Protein 3TQD (pdb70)

Structure (mmCIF, N/CA/C/O backbone):
data_3TQD
#
_entry.id   3TQD
#
_cell.length_a   67.752
_cell.length_b   51.616
_cell.length_c   78.874
_cell.angle_alpha   90.00
_cell.angle_beta   111.92
_cell.angle_gamma   90.00
#
_symmetry.space_group_name_H-M   'C 1 2 1'
#
loop_
_entity.id
_entity.type
_entity.pdbx_description
1 polymer '3-deoxy-manno-octulosonate cytidylyltransferase'
2 non-polymer 'NICKEL (II) ION'
3 non-polymer 'ACETATE ION'
4 water water
#
loop_
_atom_site.group_PDB
_atom_site.id
_atom_site.type_symbol
_atom_site.label_atom_id
_atom_site.label_alt_id
_atom_site.label_comp_id
_atom_site.label_asym_id
_atom_site.label_entity_id
_atom_site.label_seq_id
_atom_site.pdbx_PDB_ins_code
_atom_site.Cartn_x
_atom_site.Cartn_y
_atom_site.Cartn_z
_atom_site.occupancy
_atom_site.B_iso_or_equiv
_atom_site.auth_seq_id
_atom_site.auth_comp_id
_atom_site.auth_asym_id
_atom_site.auth_atom_id
_atom_site.pdbx_PDB_model_num
ATOM 1 N N . GLU A 1 9 ? -13.084 25.668 26.247 1.00 54.49 2 GLU A N 1
ATOM 2 C CA . GLU A 1 9 ? -13.064 25.417 24.782 1.00 53.69 2 GLU A CA 1
ATOM 3 C C . GLU A 1 9 ? -12.222 26.408 24.027 1.00 48.87 2 GLU A C 1
ATOM 4 O O . GLU A 1 9 ? -11.642 26.039 23.007 1.00 48.88 2 GLU A O 1
ATOM 10 N N . PHE A 1 10 ? -12.193 27.666 24.494 1.00 44.76 3 PHE A N 1
ATOM 11 C CA . PHE A 1 10 ? -11.081 28.540 24.195 1.00 40.46 3 PHE A CA 1
ATOM 12 C C . PHE A 1 10 ? -10.727 29.428 25.395 1.00 38.71 3 PHE A C 1
ATOM 13 O O . PHE A 1 10 ? -11.535 29.643 26.292 1.00 38.12 3 PHE A O 1
ATOM 21 N N . ARG A 1 11 ? -9.486 29.894 25.406 1.00 37.00 4 ARG A N 1
ATOM 22 C CA . ARG A 1 11 ? -8.968 30.725 26.466 1.00 36.05 4 ARG A CA 1
ATOM 23 C C . ARG A 1 11 ? -8.445 32.011 25.861 1.00 34.51 4 ARG A C 1
ATOM 24 O O . ARG A 1 11 ? -7.983 32.017 24.751 1.00 34.86 4 ARG A O 1
ATOM 32 N N . VAL A 1 12 ? -8.600 33.113 26.584 1.00 33.23 5 VAL A N 1
ATOM 33 C CA . VAL A 1 12 ? -8.088 34.376 26.137 1.00 30.86 5 VAL A CA 1
ATOM 34 C C . VAL A 1 12 ? -6.863 34.737 26.950 1.00 31.44 5 VAL A C 1
ATOM 35 O O . VAL A 1 12 ? -6.902 34.667 28.165 1.00 33.34 5 VAL A O 1
ATOM 39 N N . ILE A 1 13 ? -5.790 35.146 26.281 1.00 30.11 6 ILE A N 1
ATOM 40 C CA . ILE A 1 13 ? -4.655 35.784 26.916 1.00 30.36 6 ILE A CA 1
ATOM 41 C C . ILE A 1 13 ? -4.521 37.211 26.423 1.00 28.59 6 ILE A C 1
ATOM 42 O O . ILE A 1 13 ? -4.562 37.476 25.217 1.00 27.97 6 ILE A O 1
ATOM 47 N N . ILE A 1 14 ? -4.423 38.162 27.366 1.00 29.44 7 ILE A N 1
ATOM 48 C CA . ILE A 1 14 ? -4.308 39.556 27.026 1.00 29.05 7 ILE A CA 1
ATOM 49 C C . ILE A 1 14 ? -2.916 40.091 27.384 1.00 30.98 7 ILE A C 1
ATOM 50 O O . ILE A 1 14 ? -2.609 40.281 28.573 1.00 32.16 7 ILE A O 1
ATOM 55 N N . PRO A 1 15 ? -2.068 40.354 26.361 1.00 31.89 8 PRO A N 1
ATOM 56 C CA . PRO A 1 15 ? -0.756 40.875 26.666 1.00 34.06 8 PRO A CA 1
ATOM 57 C C . PRO A 1 15 ? -0.960 42.340 26.930 1.00 34.24 8 PRO A C 1
ATOM 58 O O . PRO A 1 15 ? -1.697 43.025 26.188 1.00 33.49 8 PRO A O 1
ATOM 62 N N . ALA A 1 16 ? -0.422 42.816 28.031 1.00 35.64 9 ALA A N 1
ATOM 63 C CA . ALA A 1 16 ? -0.703 44.182 28.402 1.00 37.20 9 ALA A CA 1
ATOM 64 C C . ALA A 1 16 ? 0.622 44.833 28.677 1.00 40.95 9 ALA A C 1
ATOM 65 O O . ALA A 1 16 ? 1.464 44.270 29.365 1.00 41.76 9 ALA A O 1
ATOM 67 N N . ARG A 1 17 ? 0.772 46.035 28.153 1.00 44.30 10 ARG A N 1
ATOM 68 C CA . ARG A 1 17 ? 2.009 46.777 28.254 1.00 48.66 10 ARG A CA 1
ATOM 69 C C . ARG A 1 17 ? 1.819 48.045 29.070 1.00 49.74 10 ARG A C 1
ATOM 70 O O . ARG A 1 17 ? 0.751 48.687 29.003 1.00 48.08 10 ARG A O 1
ATOM 78 N N . PHE A 1 18 ? 2.869 48.429 29.786 1.00 52.06 11 PHE A N 1
ATOM 79 C CA . PHE A 1 18 ? 2.883 49.718 30.467 1.00 55.95 11 PHE A CA 1
ATOM 80 C C . PHE A 1 18 ? 3.580 50.833 29.648 1.00 57.84 11 PHE A C 1
ATOM 81 O O . PHE A 1 18 ? 2.961 51.847 29.352 1.00 57.89 11 PHE A O 1
ATOM 89 N N . ASP A 1 19 ? 4.848 50.673 29.286 1.00 61.33 12 ASP A N 1
ATOM 90 C CA . ASP A 1 19 ? 5.515 51.745 28.488 1.00 63.90 12 ASP A CA 1
ATOM 91 C C . ASP A 1 19 ? 5.112 51.600 27.027 1.00 62.44 12 ASP A C 1
ATOM 92 O O . ASP A 1 19 ? 4.670 52.561 26.384 1.00 64.33 12 ASP A O 1
ATOM 97 N N . LEU A 1 23 ? 1.599 56.378 24.339 1.00 52.43 16 LEU A N 1
ATOM 98 C CA . LEU A 1 23 ? 0.828 56.497 25.572 1.00 54.01 16 LEU A CA 1
ATOM 99 C C . LEU A 1 23 ? 1.528 55.813 26.742 1.00 54.86 16 LEU A C 1
ATOM 100 O O . LEU A 1 23 ? 1.358 54.595 26.977 1.00 53.58 16 LEU A O 1
ATOM 105 N N . PRO A 1 24 ? 2.315 56.580 27.492 1.00 57.72 17 PRO A N 1
ATOM 106 C CA . PRO A 1 24 ? 2.838 56.025 28.723 1.00 58.25 17 PRO A CA 1
ATOM 107 C C . PRO A 1 24 ? 1.727 55.515 29.669 1.00 57.00 17 PRO A C 1
ATOM 108 O O . PRO A 1 24 ? 0.732 56.215 29.919 1.00 57.12 17 PRO A O 1
ATOM 112 N N . GLY A 1 25 ? 1.944 54.322 30.218 1.00 54.97 18 GLY A N 1
ATOM 113 C CA . GLY A 1 25 ? 1.094 53.796 31.269 1.00 53.76 18 GLY A CA 1
ATOM 114 C C . GLY A 1 25 ? -0.159 53.275 30.596 1.00 49.52 18 GLY A C 1
ATOM 115 O O . GLY A 1 25 ? -1.260 53.324 31.157 1.00 47.80 18 GLY A O 1
ATOM 116 N N . LYS A 1 26 ? 0.059 52.762 29.393 1.00 47.97 19 LYS A N 1
ATOM 117 C CA . LYS A 1 26 ? -0.996 52.456 28.409 1.00 45.03 19 LYS A CA 1
ATOM 118 C C . LYS A 1 26 ? -2.199 51.624 28.882 1.00 42.14 19 LYS A C 1
ATOM 119 O O . LYS A 1 26 ? -3.346 52.023 28.729 1.00 39.03 19 LYS A O 1
ATOM 125 N N . ALA A 1 27 ? -1.909 50.465 29.462 1.00 41.90 20 ALA A N 1
ATOM 126 C CA . ALA A 1 27 ? -2.937 49.542 29.905 1.00 40.40 20 ALA A CA 1
ATOM 127 C C . ALA A 1 27 ? -3.842 50.127 30.979 1.00 40.97 20 ALA A C 1
ATOM 128 O O . ALA A 1 27 ? -4.972 49.649 31.176 1.00 39.72 20 ALA A O 1
ATOM 130 N N . LEU A 1 28 ? -3.353 51.157 31.679 1.00 40.90 21 LEU A N 1
ATOM 131 C CA . LEU A 1 28 ? -4.027 51.720 32.848 1.00 41.55 21 LEU A CA 1
ATOM 132 C C . LEU A 1 28 ? -4.639 53.104 32.597 1.00 42.44 21 LEU A C 1
ATOM 133 O O . LEU A 1 28 ? -5.110 53.731 33.531 1.00 44.38 21 LEU A O 1
ATOM 138 N N . VAL A 1 29 ? -4.603 53.585 31.348 1.00 42.26 22 VAL A N 1
ATOM 139 C CA . VAL A 1 29 ? -5.230 54.865 31.018 1.00 43.50 22 VAL A CA 1
ATOM 140 C C . VAL A 1 29 ? -6.718 54.777 31.345 1.00 43.28 22 VAL A C 1
ATOM 141 O O . VAL A 1 29 ? -7.373 53.771 31.010 1.00 42.07 22 VAL A O 1
ATOM 145 N N . ASP A 1 30 ? -7.256 55.830 31.931 1.00 44.48 23 ASP A N 1
ATOM 146 C CA . ASP A 1 30 ? -8.656 55.829 32.299 1.00 44.87 23 ASP A CA 1
ATOM 147 C C . ASP A 1 30 ? -9.548 55.924 31.079 1.00 43.34 23 ASP A C 1
ATOM 148 O O . ASP A 1 30 ? -9.334 56.788 30.221 1.00 43.82 23 ASP A O 1
ATOM 153 N N . ILE A 1 31 ? -10.543 55.040 31.006 1.00 40.75 24 ILE A N 1
ATOM 154 C CA . ILE A 1 31 ? -11.592 55.128 30.003 1.00 39.78 24 ILE A CA 1
ATOM 155 C C . ILE A 1 31 ? -12.952 55.005 30.698 1.00 40.36 24 ILE A C 1
ATOM 156 O O . ILE A 1 31 ? -13.335 53.921 31.130 1.00 38.10 24 ILE A O 1
ATOM 161 N N . ALA A 1 32 ? -13.639 56.139 30.818 1.00 42.65 25 ALA A N 1
ATOM 162 C CA . ALA A 1 32 ? -14.967 56.233 31.413 1.00 43.60 25 ALA A CA 1
ATOM 163 C C . ALA A 1 32 ? -15.030 55.579 32.819 1.00 43.68 25 ALA A C 1
ATOM 164 O O . ALA A 1 32 ? -16.058 55.019 33.197 1.00 44.49 25 ALA A O 1
ATOM 166 N N . GLY A 1 33 ? -13.945 55.669 33.583 1.00 43.78 26 GLY A N 1
ATOM 167 C CA . GLY A 1 33 ? -13.926 55.220 34.976 1.00 44.11 26 GLY A CA 1
ATOM 168 C C . GLY A 1 33 ? -13.106 53.989 3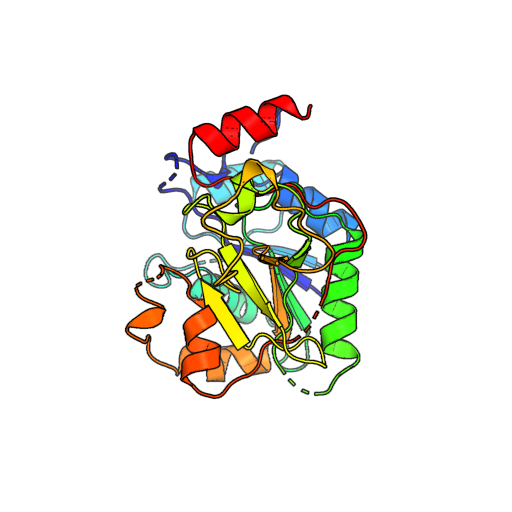5.294 1.00 42.19 26 GLY A C 1
ATOM 169 O O . GLY A 1 33 ? -12.756 53.752 36.460 1.00 42.36 26 GLY A O 1
ATOM 170 N N . LYS A 1 34 ? -12.815 53.204 34.268 1.00 38.85 27 LYS A N 1
ATOM 171 C CA . LYS A 1 34 ? -12.088 51.954 34.399 1.00 36.83 27 LYS A CA 1
ATOM 172 C C . LYS A 1 34 ? -10.847 51.987 33.533 1.00 35.48 27 LYS A C 1
ATOM 173 O O . LYS A 1 34 ? -10.898 52.501 32.402 1.00 33.99 27 LYS A O 1
ATOM 179 N N . PRO A 1 35 ? -9.733 51.401 34.023 1.00 35.49 28 PRO A N 1
ATOM 180 C CA . PRO A 1 35 ? -8.540 51.392 33.146 1.00 34.32 28 PRO A CA 1
ATOM 181 C C . PRO A 1 35 ? -8.810 50.595 31.877 1.00 32.47 28 PRO A C 1
ATOM 182 O O . PRO A 1 35 ? -9.632 49.661 31.864 1.00 32.15 28 PRO A O 1
ATOM 194 N N . ILE A 1 37 ? -7.288 48.282 30.352 1.00 30.42 30 ILE A N 1
ATOM 195 C CA . ILE A 1 37 ? -7.137 46.837 30.474 1.00 29.16 30 ILE A CA 1
ATOM 196 C C . ILE A 1 37 ? -8.379 46.154 31.067 1.00 28.06 30 ILE A C 1
ATOM 197 O O . ILE A 1 37 ? -8.674 45.004 30.717 1.00 26.73 30 ILE A O 1
ATOM 202 N N . GLN A 1 38 ? -9.092 46.870 31.921 1.00 27.17 31 GLN A N 1
ATOM 203 C CA . GLN A 1 38 ? -10.333 46.324 32.496 1.00 28.32 31 GLN A CA 1
ATOM 204 C C . GLN A 1 38 ? -11.421 46.163 31.445 1.00 27.18 31 GLN A C 1
ATOM 205 O O . GLN A 1 38 ? -12.173 45.154 31.442 1.00 26.72 31 GLN A O 1
ATOM 211 N N . HIS A 1 39 ? -11.533 47.160 30.573 1.00 27.02 32 HIS A N 1
ATOM 212 C CA . HIS A 1 39 ? -12.488 47.075 29.437 1.00 27.80 32 HIS A CA 1
ATOM 213 C C . HIS A 1 39 ? -12.202 45.872 28.538 1.00 26.24 32 HIS A C 1
ATOM 214 O O . HIS A 1 39 ? -13.111 45.046 28.170 1.00 26.82 32 HIS A O 1
ATOM 221 N N . VAL A 1 40 ? -10.930 45.721 28.204 1.00 26.69 33 VAL A N 1
ATOM 222 C CA . VAL A 1 40 ? -10.469 44.583 27.445 1.00 26.78 33 VAL A CA 1
ATOM 223 C C . VAL A 1 40 ? -10.809 43.266 28.143 1.00 26.87 33 VAL A C 1
ATOM 224 O O . VAL A 1 40 ? -11.290 42.338 27.530 1.00 24.79 33 VAL A O 1
ATOM 228 N N . TYR A 1 41 ? -10.475 43.179 29.415 1.00 26.55 34 TYR A N 1
ATOM 229 C CA . TYR A 1 41 ? -10.755 41.995 30.206 1.00 25.86 34 TYR A CA 1
ATOM 230 C C . TYR A 1 41 ? -12.241 41.634 30.228 1.00 25.14 34 TYR A C 1
ATOM 231 O O . TYR A 1 41 ? -12.607 40.474 30.024 1.00 24.91 34 TYR A O 1
ATOM 240 N N . GLU A 1 42 ? -13.092 42.649 30.404 1.00 25.67 35 GLU A N 1
ATOM 241 C CA . GLU A 1 42 ? -14.530 42.442 30.410 1.00 26.61 35 GLU A CA 1
ATOM 242 C C . GLU A 1 42 ? -15.025 41.887 29.076 1.00 26.53 35 GLU A C 1
ATOM 243 O O . GLU A 1 42 ? -15.776 40.949 29.076 1.00 27.98 35 GLU A O 1
ATOM 249 N N . SER A 1 43 ? -14.579 42.461 27.954 1.00 27.05 36 SER A N 1
ATOM 250 C CA . SER A 1 43 ? -14.894 41.839 26.621 1.00 26.62 36 SER A CA 1
ATOM 251 C C . SER A 1 43 ? -14.525 40.343 26.491 1.00 26.93 36 SER A C 1
ATOM 252 O O . SER A 1 43 ? -15.313 39.528 25.891 1.00 26.41 36 SER A O 1
ATOM 255 N N . ALA A 1 44 ? -13.372 39.945 27.048 1.00 26.97 37 ALA A N 1
ATOM 256 C CA . ALA A 1 44 ? -12.939 38.567 27.053 1.00 27.40 37 ALA A CA 1
ATOM 257 C C . ALA A 1 44 ? -13.841 37.704 27.910 1.00 28.93 37 ALA A C 1
ATOM 258 O O . ALA A 1 44 ? -14.246 36.652 27.492 1.00 28.73 37 ALA A O 1
ATOM 260 N N . ILE A 1 45 ? -14.179 38.138 29.116 1.00 29.00 38 ILE A N 1
ATOM 261 C CA . ILE A 1 45 ? -15.129 37.360 29.926 1.00 30.26 38 ILE A CA 1
ATOM 262 C C . ILE A 1 45 ? -16.437 37.123 29.191 1.00 31.32 38 ILE A C 1
ATOM 263 O O . ILE A 1 45 ? -16.906 36.020 29.175 1.00 32.53 38 ILE A O 1
ATOM 268 N N . LYS A 1 46 ? -16.996 38.179 28.598 1.00 31.87 39 LYS A N 1
ATOM 269 C CA . LYS A 1 46 ? -18.309 38.137 27.960 1.00 33.24 39 LYS A CA 1
ATOM 270 C C . LYS A 1 46 ? -18.321 37.264 26.731 1.00 33.76 39 LYS A C 1
ATOM 271 O O . LYS A 1 46 ? -19.405 36.865 26.261 1.00 36.40 39 LYS A O 1
ATOM 277 N N . SER A 1 47 ? -17.140 37.006 26.183 1.00 32.23 40 SER A N 1
ATOM 278 C CA . SER A 1 47 ? -16.995 36.147 24.990 1.00 32.74 40 SER A CA 1
ATOM 279 C C . SER A 1 47 ? -17.335 34.689 25.228 1.00 35.19 40 SER A C 1
ATOM 280 O O . SER A 1 47 ? -17.542 33.924 24.259 1.00 35.72 40 SER A O 1
ATOM 283 N N . GLY A 1 48 ? -17.367 34.310 26.505 1.00 36.82 41 GLY A N 1
ATOM 284 C CA . GLY A 1 48 ? -17.553 32.919 26.930 1.00 38.16 41 GLY A CA 1
ATOM 285 C C . GLY A 1 48 ? -16.290 32.075 27.043 1.00 37.89 41 GLY A C 1
ATOM 286 O O . GLY A 1 48 ? -16.364 30.835 27.167 1.00 39.52 41 GLY A O 1
ATOM 287 N N . ALA A 1 49 ? -15.141 32.739 27.036 1.00 34.49 42 ALA A N 1
ATOM 288 C CA . ALA A 1 49 ? -13.838 32.111 27.203 1.00 34.67 42 ALA A CA 1
ATOM 289 C C . ALA A 1 49 ? -13.862 31.262 28.470 1.00 36.69 42 ALA A C 1
ATOM 290 O O . AL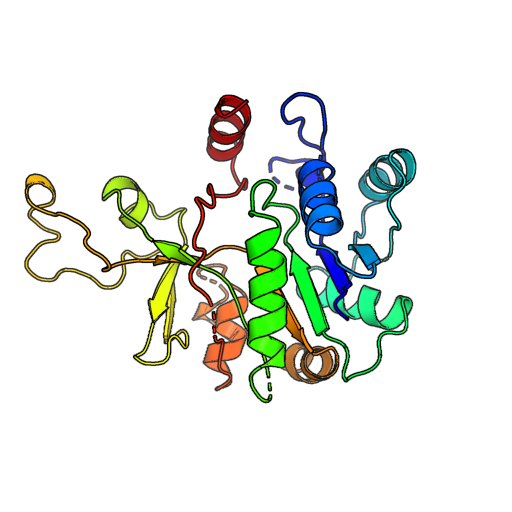A A 1 49 ? -14.434 31.697 29.470 1.00 37.72 42 ALA A O 1
ATOM 292 N N . GLU A 1 50 ? -13.266 30.073 28.433 1.00 39.30 43 GLU A N 1
ATOM 293 C CA . GLU A 1 50 ? -13.167 29.240 29.634 1.00 42.20 43 GLU A CA 1
ATOM 294 C C . GLU A 1 50 ? -12.372 29.946 30.760 1.00 41.07 43 GLU A C 1
ATOM 295 O O . GLU A 1 50 ? -12.701 29.793 31.954 1.00 41.27 43 GLU A O 1
ATOM 301 N N . GLU A 1 51 ? -11.328 30.681 30.355 1.00 39.47 44 GLU A N 1
ATOM 302 C CA . GLU A 1 51 ? -10.391 31.373 31.235 1.00 39.99 44 GLU A CA 1
ATOM 303 C C . GLU A 1 51 ? -9.889 32.605 30.512 1.00 37.12 44 GLU A C 1
ATOM 304 O O . GLU A 1 5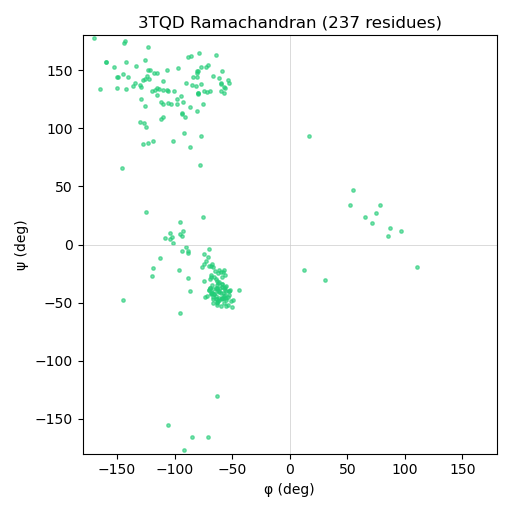1 ? -9.751 32.565 29.291 1.00 34.13 44 GLU A O 1
ATOM 310 N N . VAL A 1 52 ? -9.667 33.704 31.247 1.00 36.03 45 VAL A N 1
ATOM 311 C CA . VAL A 1 52 ? -9.131 34.934 30.677 1.00 33.06 45 VAL A CA 1
ATOM 312 C C . VAL A 1 52 ? -7.981 35.271 31.580 1.00 33.78 45 VAL A C 1
ATOM 313 O O . VAL A 1 52 ? -8.136 35.309 32.810 1.00 32.04 45 VAL A O 1
ATOM 317 N N . VAL A 1 53 ? -6.810 35.432 30.975 1.00 31.11 46 VAL A N 1
ATOM 318 C CA . VAL A 1 53 ? -5.630 35.752 31.752 1.00 31.89 46 VAL A CA 1
ATOM 319 C C . VAL A 1 53 ? -4.907 36.925 31.183 1.00 30.75 46 VAL A C 1
ATOM 320 O O . VAL A 1 53 ? -4.798 37.058 29.948 1.00 30.74 46 VAL A O 1
ATOM 324 N N . ILE A 1 54 ? -4.470 37.825 32.064 1.00 31.27 47 ILE A N 1
ATOM 325 C CA . ILE A 1 54 ? -3.659 38.960 31.657 1.00 31.24 47 ILE A CA 1
ATOM 326 C C . ILE A 1 54 ? -2.180 38.593 31.838 1.00 32.64 47 ILE A C 1
ATOM 327 O O . ILE A 1 54 ? -1.770 38.180 32.915 1.00 35.13 47 ILE A O 1
ATOM 332 N N . ALA A 1 55 ? -1.410 38.785 30.775 1.00 34.15 48 ALA A N 1
ATOM 333 C CA . ALA A 1 55 ? 0.035 38.513 30.764 1.00 36.08 48 ALA A CA 1
ATOM 334 C C . ALA A 1 55 ? 0.759 39.852 30.685 1.00 36.71 48 ALA A C 1
ATOM 335 O O . ALA A 1 55 ? 0.517 40.648 29.736 1.00 36.45 48 ALA A O 1
ATOM 337 N N . THR A 1 56 ? 1.593 40.113 31.677 1.00 39.91 49 THR A N 1
ATOM 338 C CA . THR A 1 56 ? 2.349 41.371 31.773 1.00 40.94 49 THR A CA 1
ATOM 339 C C . THR A 1 56 ? 3.634 41.174 32.540 1.00 44.62 49 THR A C 1
ATOM 340 O O . THR A 1 56 ? 3.755 40.321 33.437 1.00 44.47 49 THR A O 1
ATOM 344 N N . ASP A 1 57 ? 4.592 42.020 32.202 1.00 46.85 50 ASP A N 1
ATOM 345 C CA . ASP A 1 57 ? 5.864 42.022 32.860 1.00 50.07 50 ASP A CA 1
ATOM 346 C C . ASP A 1 57 ? 5.912 43.185 33.844 1.00 51.10 50 ASP A C 1
ATOM 347 O O . ASP A 1 57 ? 6.937 43.408 34.468 1.00 53.07 50 ASP A O 1
ATOM 352 N N . ASP A 1 58 ? 4.775 43.878 34.024 1.00 48.64 51 ASP A N 1
ATOM 353 C CA . ASP A 1 58 ? 4.705 45.048 34.908 1.00 48.50 51 ASP A CA 1
ATOM 354 C C . ASP A 1 58 ? 3.856 44.849 36.163 1.00 49.13 51 ASP A C 1
ATOM 355 O O . ASP A 1 58 ? 2.638 44.592 36.121 1.00 46.41 51 ASP A O 1
ATOM 360 N N . LYS A 1 59 ? 4.517 45.065 37.282 1.00 50.89 52 LYS A N 1
ATOM 361 C CA . LYS A 1 59 ? 3.912 44.855 38.592 1.00 51.94 52 LYS A CA 1
ATOM 362 C C . LYS A 1 59 ? 2.732 45.797 38.869 1.00 49.63 52 LYS A C 1
ATOM 363 O O . LYS A 1 59 ? 1.827 45.428 39.604 1.00 50.36 52 LYS A O 1
ATOM 369 N N . ARG A 1 60 ? 2.728 47.001 38.298 1.00 48.65 53 ARG A N 1
ATOM 370 C CA . ARG A 1 60 ? 1.609 47.929 38.498 1.00 47.17 53 ARG A CA 1
ATOM 371 C C . ARG A 1 60 ? 0.349 47.419 37.794 1.00 44.20 53 ARG A C 1
ATOM 372 O O . ARG A 1 60 ? -0.753 47.575 38.287 1.00 43.90 53 ARG A O 1
ATOM 380 N N . ILE A 1 61 ? 0.557 46.828 36.633 1.00 42.76 54 ILE A N 1
ATOM 381 C CA . ILE A 1 61 ? -0.508 46.235 35.832 1.00 39.97 54 ILE A CA 1
ATOM 382 C C . ILE A 1 61 ? -1.022 45.019 36.578 1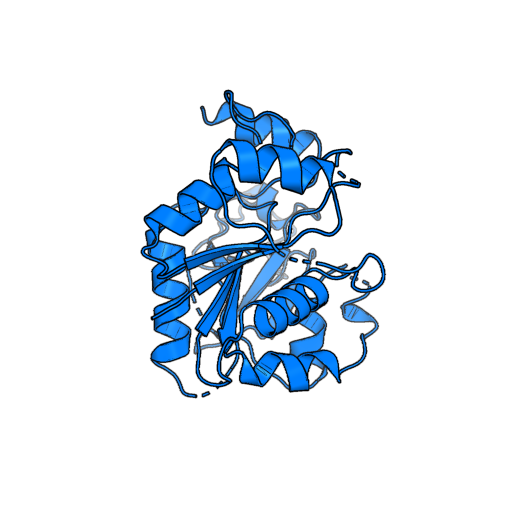.00 40.01 54 ILE A C 1
ATOM 383 O O . ILE A 1 61 ? -2.224 44.847 36.668 1.00 37.09 54 ILE A O 1
ATOM 388 N N . ARG A 1 62 ? -0.124 44.210 37.153 1.00 41.65 55 ARG A N 1
ATOM 389 C CA . ARG A 1 62 ? -0.539 43.084 37.982 1.00 41.29 55 ARG A CA 1
ATOM 390 C C . ARG A 1 62 ? -1.400 43.584 39.108 1.00 43.16 55 ARG A C 1
ATOM 391 O O . ARG A 1 62 ? -2.431 43.001 39.420 1.00 43.03 55 ARG A O 1
ATOM 399 N N . GLN A 1 63 ? -0.978 44.656 39.766 1.00 44.99 56 GLN A N 1
ATOM 400 C CA . GLN A 1 63 ? -1.704 45.076 40.933 1.00 46.35 56 GLN A CA 1
ATOM 401 C C . GLN A 1 63 ? -3.119 45.464 40.583 1.00 43.20 56 GLN A C 1
ATOM 402 O O . GLN A 1 63 ? -4.044 45.060 41.266 1.00 41.43 56 GLN A O 1
ATOM 408 N N . VAL A 1 64 ? -3.259 46.282 39.550 1.00 41.66 57 VAL A N 1
ATOM 409 C CA . VAL A 1 64 ? -4.558 46.793 39.171 1.00 39.65 57 VAL A CA 1
ATOM 410 C C . VAL A 1 64 ? -5.469 45.691 38.691 1.00 37.53 57 VAL A C 1
ATOM 411 O O . VAL A 1 64 ? -6.639 45.685 39.042 1.00 37.12 57 VAL A O 1
ATOM 415 N N . ALA A 1 65 ? -4.946 44.778 37.884 1.00 35.26 58 ALA A N 1
ATOM 416 C CA . ALA A 1 65 ? -5.753 43.656 37.378 1.00 34.21 58 ALA A CA 1
ATOM 417 C C . ALA A 1 65 ? -6.163 42.688 38.499 1.00 34.62 58 ALA A C 1
ATOM 418 O O . ALA A 1 65 ? -7.325 42.283 38.562 1.00 35.31 58 ALA A O 1
ATOM 420 N N . GLU A 1 66 ? -5.232 42.305 39.397 1.00 36.16 59 GLU A N 1
ATOM 421 C CA . GLU A 1 66 ? -5.603 41.468 40.544 1.00 36.33 59 GLU A CA 1
ATOM 422 C C . GLU A 1 66 ? -6.622 42.153 41.443 1.00 36.63 59 GLU A C 1
ATOM 423 O O . GLU A 1 66 ? -7.480 41.511 41.975 1.00 37.59 59 GLU A O 1
ATOM 429 N N . ASP A 1 67 ? -6.578 43.465 41.540 1.00 36.54 60 ASP A N 1
ATOM 430 C CA . ASP A 1 67 ? -7.497 44.169 42.401 1.00 37.89 60 ASP A CA 1
ATOM 431 C C . ASP A 1 67 ? -8.926 44.240 41.821 1.00 35.99 60 ASP A C 1
ATOM 432 O O . ASP A 1 67 ? -9.868 44.496 42.563 1.00 37.26 60 ASP A O 1
ATOM 437 N N . PHE A 1 68 ? -9.090 43.987 40.533 1.00 34.21 61 PHE A N 1
ATOM 438 C CA . PHE A 1 68 ? -10.464 43.810 39.969 1.00 33.33 61 PHE A CA 1
ATOM 439 C C . PHE A 1 68 ? -10.713 42.344 39.726 1.00 33.60 61 PHE A C 1
ATOM 440 O O . PHE A 1 68 ? -11.681 41.963 39.114 1.00 33.59 61 PHE A O 1
ATOM 448 N N . GLY A 1 69 ? -9.813 41.492 40.226 1.00 35.34 62 GLY A N 1
ATOM 449 C CA . GLY A 1 69 ? -10.119 40.086 40.295 1.00 35.91 62 GLY A CA 1
ATOM 450 C C . GLY A 1 69 ? -9.608 39.227 39.166 1.00 35.45 62 GLY A C 1
ATOM 451 O O . GLY A 1 69 ? -9.944 38.032 39.121 1.00 36.15 62 GLY A O 1
ATOM 452 N N . ALA A 1 70 ? -8.730 39.785 38.332 1.00 35.57 63 ALA A N 1
ATOM 453 C CA . ALA A 1 70 ? -8.220 39.078 37.149 1.00 35.13 63 ALA A CA 1
ATOM 454 C C . ALA A 1 70 ? -7.108 38.133 37.580 1.00 37.32 63 ALA A C 1
ATOM 455 O O . ALA A 1 70 ? -6.416 38.400 38.571 1.00 38.36 63 ALA A O 1
ATOM 457 N N . VAL A 1 71 ? -6.993 37.000 36.889 1.00 37.57 64 VAL A N 1
ATOM 458 C CA . VAL A 1 71 ? -5.822 36.150 36.999 1.00 39.02 64 VAL A CA 1
ATOM 459 C C . VAL A 1 71 ? -4.748 36.787 36.130 1.00 37.67 64 VAL A C 1
ATOM 460 O O . VAL A 1 71 ? -5.007 37.152 34.960 1.00 35.76 64 VAL A O 1
ATOM 464 N N . VAL A 1 72 ? -3.572 36.959 36.728 1.00 39.29 65 VAL A N 1
ATOM 465 C CA . VAL A 1 72 ? -2.426 37.556 36.069 1.00 39.34 65 VAL A CA 1
ATOM 466 C C . VAL A 1 72 ? -1.264 36.591 36.027 1.00 41.30 65 VAL A C 1
ATOM 467 O O . VAL A 1 72 ? -0.905 35.987 37.047 1.00 45.05 65 VAL A O 1
ATOM 471 N N . CYS A 1 73 ? -0.661 36.457 34.860 1.00 42.75 66 CYS A N 1
ATOM 472 C CA . CYS A 1 73 ? 0.599 35.717 34.719 1.00 46.52 66 CYS A CA 1
ATOM 473 C C . CYS A 1 73 ? 1.735 36.740 34.526 1.00 47.66 66 CYS A C 1
ATOM 474 O O . CYS A 1 73 ? 1.733 37.498 33.563 1.00 45.26 66 CYS A O 1
ATOM 485 N N . THR A 1 75 ? 5.106 37.795 33.333 1.00 56.42 68 THR A N 1
ATOM 486 C CA . THR A 1 75 ? 6.017 37.316 32.293 1.00 58.16 68 THR A CA 1
ATOM 487 C C . THR A 1 75 ? 7.383 37.993 32.417 1.00 60.91 68 THR A C 1
ATOM 488 O O . THR A 1 75 ? 7.600 38.829 33.316 1.00 62.15 68 THR A O 1
ATOM 492 N N . SER A 1 76 ? 8.323 37.604 31.559 1.00 62.86 69 SER A N 1
ATOM 493 C CA . SER A 1 76 ? 9.710 38.046 31.717 1.00 66.67 69 SER A CA 1
ATOM 494 C C . SER A 1 76 ? 9.948 39.351 30.968 1.00 66.10 69 SER A C 1
ATOM 495 O O . SER A 1 76 ? 9.515 39.509 29.830 1.00 62.39 69 SER A O 1
ATOM 498 N N . SER A 1 77 ? 10.699 40.252 31.600 1.00 69.48 70 SER A N 1
ATOM 499 C CA . SER A 1 77 ? 11.145 41.474 30.934 1.00 70.54 70 SER A CA 1
ATOM 500 C C . SER A 1 77 ? 11.930 41.183 29.634 1.00 71.12 70 SER A C 1
ATOM 501 O O . SER A 1 77 ? 11.930 42.009 28.726 1.00 70.13 70 SER A O 1
ATOM 504 N N . ASP A 1 78 ? 12.568 40.012 29.545 1.00 73.29 71 ASP A N 1
ATOM 505 C CA . ASP A 1 78 ? 13.206 39.546 28.289 1.00 73.90 71 ASP A CA 1
ATOM 506 C C . ASP A 1 78 ? 12.219 39.318 27.120 1.00 70.83 71 ASP A C 1
ATOM 507 O O . ASP A 1 78 ? 12.539 39.610 25.969 1.00 70.17 71 ASP A O 1
ATOM 512 N N . HIS A 1 79 ? 11.033 38.796 27.441 1.00 68.70 72 HIS A N 1
ATOM 513 C CA . HIS A 1 79 ? 10.020 38.423 26.454 1.00 66.05 72 HIS A CA 1
ATOM 514 C C . HIS A 1 79 ? 9.142 39.631 26.100 1.00 64.19 72 HIS A C 1
ATOM 515 O O . HIS A 1 79 ? 8.035 39.788 26.638 1.00 62.28 72 HIS A O 1
ATOM 522 N N . GLN A 1 80 ? 9.627 40.455 25.169 1.00 64.23 73 GLN A N 1
ATOM 523 C CA . GLN A 1 80 ? 9.066 41.796 24.942 1.00 63.51 73 GLN A CA 1
ATOM 524 C C . GLN A 1 80 ? 7.908 41.886 23.952 1.00 60.55 73 GLN A C 1
ATOM 525 O O . GLN A 1 80 ? 7.056 42.766 24.084 1.00 60.02 73 GLN A O 1
ATOM 531 N N . SER A 1 81 ? 7.846 40.999 22.966 1.00 59.62 74 SER A N 1
ATOM 532 C CA . SER A 1 81 ? 6.730 41.025 22.042 1.00 56.86 74 SER A CA 1
ATOM 533 C C . SER A 1 81 ? 5.504 40.399 22.715 1.00 55.74 74 SER A C 1
ATOM 534 O O . SER A 1 81 ? 5.638 39.552 23.624 1.00 57.27 74 SER A O 1
ATOM 537 N N . GLY A 1 82 ? 4.331 40.829 22.266 1.00 53.19 75 GLY A N 1
ATOM 538 C CA . GLY A 1 82 ? 3.034 40.326 22.754 1.00 51.34 75 GLY A CA 1
ATOM 539 C C . GLY A 1 82 ? 2.976 38.808 22.679 1.00 50.86 75 GLY A C 1
ATOM 540 O O . GLY A 1 82 ? 2.475 38.138 23.610 1.00 50.27 75 GLY A O 1
ATOM 541 N N . THR A 1 83 ? 3.516 38.258 21.597 1.00 48.82 76 THR A N 1
ATOM 542 C CA . THR A 1 83 ? 3.465 36.802 21.395 1.00 48.74 76 THR A CA 1
ATOM 543 C C . THR A 1 83 ? 4.434 36.006 22.281 1.00 49.55 76 THR A C 1
ATOM 544 O O . THR A 1 83 ? 4.184 34.850 22.618 1.00 50.32 76 THR A O 1
ATOM 548 N N . GLU A 1 84 ? 5.569 36.602 22.597 1.00 49.98 77 GLU A N 1
ATOM 549 C CA . GLU A 1 84 ? 6.460 36.014 23.576 1.00 51.51 77 GLU A CA 1
ATOM 550 C C . GLU A 1 84 ? 5.777 35.905 24.944 1.00 51.15 77 GLU A C 1
ATOM 551 O O . GLU A 1 84 ? 5.954 34.900 25.671 1.00 50.96 77 GLU A O 1
ATOM 557 N N . ARG A 1 85 ? 5.015 36.950 25.280 1.00 50.07 78 ARG A N 1
ATOM 558 C CA . ARG A 1 85 ? 4.259 37.033 26.549 1.00 50.82 78 ARG A CA 1
ATOM 559 C C . ARG A 1 85 ? 3.214 35.954 26.619 1.00 49.37 78 ARG A C 1
ATOM 560 O O . ARG A 1 85 ? 3.080 35.237 27.623 1.00 50.54 78 ARG A O 1
ATOM 568 N N . ILE A 1 86 ? 2.450 35.886 25.540 1.00 46.21 79 ILE A N 1
ATOM 569 C CA . ILE A 1 86 ? 1.410 34.869 25.375 1.00 45.59 79 ILE A CA 1
ATOM 570 C C . ILE A 1 86 ? 1.966 33.461 25.537 1.00 45.67 79 ILE A C 1
ATOM 571 O O . ILE A 1 86 ? 1.356 32.605 26.174 1.00 46.01 79 ILE A O 1
ATOM 576 N N . ALA A 1 87 ? 3.098 33.228 24.893 1.00 45.69 80 ALA A N 1
ATOM 577 C CA . ALA A 1 87 ? 3.767 31.933 24.934 1.00 46.95 80 ALA A CA 1
ATOM 578 C C . ALA A 1 87 ? 4.222 31.572 26.360 1.00 48.58 80 ALA A C 1
ATOM 579 O O . ALA A 1 87 ? 4.028 30.435 26.817 1.00 50.30 80 ALA A O 1
ATOM 581 N N . GLU A 1 88 ? 4.848 32.527 27.045 1.00 47.99 81 GLU A N 1
ATOM 582 C CA . GLU A 1 88 ? 5.345 32.288 28.398 1.00 50.08 81 GLU A CA 1
ATOM 583 C C . GLU A 1 88 ? 4.144 32.010 29.272 1.00 48.66 81 GLU A C 1
ATOM 584 O O . GLU A 1 88 ? 4.136 31.073 30.046 1.00 49.84 81 GLU A O 1
ATOM 590 N N . ALA A 1 89 ? 3.089 32.811 29.102 1.00 45.58 82 ALA A N 1
ATOM 591 C CA . ALA A 1 89 ? 1.882 32.628 29.914 1.00 45.06 82 ALA A CA 1
ATOM 592 C C . ALA A 1 89 ? 1.217 31.282 29.640 1.00 45.49 82 ALA A C 1
ATOM 593 O O . ALA A 1 89 ? 0.735 30.625 30.580 1.00 46.55 82 ALA A O 1
ATOM 595 N N . ALA A 1 90 ? 1.239 30.875 28.367 1.00 44.74 83 ALA A N 1
ATOM 596 C CA . ALA A 1 90 ? 0.572 29.642 27.910 1.00 45.89 83 ALA A CA 1
ATOM 597 C C . ALA A 1 90 ? 1.313 28.438 28.484 1.00 48.88 83 ALA A C 1
ATOM 598 O O . ALA A 1 90 ? 0.719 27.421 28.875 1.00 50.17 83 ALA A O 1
ATOM 600 N N . VAL A 1 91 ? 2.623 28.562 28.539 1.00 51.10 84 VAL A N 1
ATOM 601 C CA . VAL A 1 91 ? 3.422 27.535 29.221 1.00 54.41 84 VAL A CA 1
ATOM 602 C C . VAL A 1 91 ? 3.145 27.515 30.740 1.00 55.80 84 VAL A C 1
ATOM 603 O O . VAL A 1 91 ? 2.870 26.455 31.318 1.00 58.52 84 VAL A O 1
ATOM 607 N N . ALA A 1 92 ? 3.215 28.686 31.380 1.00 54.76 85 ALA A N 1
ATOM 608 C CA . ALA A 1 92 ? 2.996 28.832 32.846 1.00 55.91 85 ALA A CA 1
ATOM 609 C C . ALA A 1 92 ? 1.625 28.362 33.329 1.00 55.55 85 ALA A C 1
ATOM 610 O O . ALA A 1 92 ? 1.472 27.978 34.499 1.00 57.40 85 ALA A O 1
ATOM 612 N N . LEU A 1 93 ? 0.628 28.428 32.443 1.00 52.86 86 LEU A N 1
ATOM 613 C CA . LEU A 1 93 ? -0.742 28.051 32.741 1.00 52.37 86 LEU A CA 1
ATOM 614 C C . LEU A 1 93 ? -1.027 26.582 32.359 1.00 54.56 86 LEU A C 1
ATOM 615 O O . LEU A 1 93 ? -2.112 26.064 32.637 1.00 55.12 86 LEU A O 1
ATOM 620 N N . GLY A 1 94 ? -0.055 25.919 31.731 1.00 56.16 87 GLY A N 1
ATOM 621 C CA . GLY A 1 94 ? -0.197 24.532 31.301 1.00 59.18 87 GLY A CA 1
ATOM 622 C C . GLY A 1 94 ? -1.055 24.199 30.085 1.00 58.29 87 GLY A C 1
ATOM 623 O O . GLY A 1 94 ? -1.588 23.094 29.992 1.00 60.42 87 GLY A O 1
ATOM 624 N N . PHE A 1 95 ? -1.210 25.115 29.139 1.00 56.25 88 PHE A N 1
ATOM 625 C CA . PHE A 1 95 ? -2.069 24.816 27.993 1.00 55.89 88 PHE A CA 1
ATOM 626 C C . PHE A 1 95 ? -1.468 23.739 27.058 1.00 58.84 88 PHE A C 1
ATOM 627 O O . PHE A 1 95 ? -0.268 23.768 26.707 1.00 59.93 88 PHE A O 1
ATOM 635 N N . GLU A 1 96 ? -2.321 22.762 26.716 1.00 60.21 89 GLU A N 1
ATOM 636 C CA . GLU A 1 96 ? -1.983 21.636 25.838 1.00 62.15 89 GLU A CA 1
ATOM 637 C C . GLU A 1 96 ? -1.872 22.132 24.401 1.00 60.48 89 GLU A C 1
ATOM 638 O O . GLU A 1 96 ? -2.529 23.099 24.059 1.00 57.05 89 GLU A O 1
ATOM 644 N N . ASP A 1 97 ? -1.069 21.477 23.560 1.00 62.15 90 ASP A N 1
ATOM 645 C CA . ASP A 1 97 ? -0.873 21.925 22.162 1.00 61.68 90 ASP A CA 1
ATOM 646 C C . ASP A 1 97 ? -2.158 22.034 21.330 1.00 60.22 90 ASP A C 1
ATOM 647 O O . ASP A 1 97 ? -2.155 22.744 20.331 1.00 58.77 90 ASP A O 1
ATOM 652 N N . ASP A 1 98 ? -3.235 21.333 21.710 1.00 61.78 91 ASP A N 1
ATOM 653 C CA . ASP A 1 98 ? -4.459 21.361 20.888 1.00 61.39 91 ASP A CA 1
ATOM 654 C C . ASP A 1 98 ? -5.411 22.484 21.298 1.00 57.19 91 ASP A C 1
ATOM 655 O O . ASP A 1 98 ? -6.439 22.704 20.660 1.00 57.31 91 ASP A O 1
ATOM 660 N N . GLU A 1 99 ? -5.047 23.236 22.331 1.00 54.30 92 GLU A N 1
ATOM 661 C CA . GLU A 1 99 ? -5.967 24.196 22.914 1.00 51.74 92 GLU A CA 1
ATOM 662 C C . GLU A 1 99 ? -5.886 25.469 22.110 1.00 47.74 92 GLU A C 1
ATOM 663 O O . GLU A 1 99 ? -4.813 25.817 21.608 1.00 46.29 92 GLU A O 1
ATOM 669 N N . ILE A 1 100 ? -7.042 26.116 21.963 1.00 45.12 93 ILE A N 1
ATOM 670 C CA . ILE A 1 100 ? -7.178 27.335 21.191 1.00 42.17 93 ILE A CA 1
ATOM 671 C C . ILE A 1 100 ? -7.006 28.499 22.140 1.00 39.66 93 ILE A C 1
ATOM 672 O O . ILE A 1 100 ? -7.700 28.583 23.170 1.00 39.66 93 ILE A O 1
ATOM 677 N N . ILE A 1 101 ? -6.041 29.341 21.815 1.00 36.44 94 ILE A N 1
ATOM 678 C CA . ILE A 1 101 ? -5.785 30.590 22.516 1.00 34.97 94 ILE A CA 1
ATOM 679 C C . ILE A 1 101 ? -6.239 31.761 21.653 1.00 32.96 94 ILE A C 1
ATOM 680 O O . ILE A 1 101 ? -5.960 31.833 20.467 1.00 32.74 94 ILE A O 1
ATOM 685 N N . VAL A 1 102 ? -6.961 32.673 22.255 1.00 31.20 95 VAL A N 1
ATOM 686 C CA . VAL A 1 102 ? -7.241 33.921 21.603 1.00 29.95 95 VAL A CA 1
ATOM 687 C C . VAL A 1 102 ? -6.314 34.933 22.236 1.00 29.89 95 VAL A C 1
ATOM 688 O O . VAL A 1 102 ? -6.390 35.173 23.427 1.00 31.79 95 VAL A O 1
ATOM 692 N N . CYS A 1 103 ? -5.476 35.561 21.419 1.00 29.74 96 CYS A N 1
ATOM 693 C CA . CYS A 1 103 ? -4.644 36.687 21.852 1.00 29.62 96 CYS A CA 1
ATOM 694 C C . CYS A 1 103 ? -5.407 37.946 21.597 1.00 29.17 96 CYS A C 1
ATOM 695 O O . CYS A 1 103 ? -5.620 38.291 20.420 1.00 25.99 96 CYS A O 1
ATOM 698 N N . LEU A 1 104 ? -5.861 38.613 22.666 1.00 28.83 97 LEU A N 1
ATOM 699 C CA . LEU A 1 104 ? -6.596 39.856 22.571 1.00 28.21 97 LEU A CA 1
ATOM 700 C C . LEU A 1 104 ? -5.715 40.976 23.084 1.00 28.73 97 LEU A C 1
ATOM 701 O O . LEU A 1 104 ? -5.398 41.016 24.274 1.00 28.74 97 LEU A O 1
ATOM 706 N N . GLN A 1 105 ? -5.247 41.846 22.183 1.00 28.11 98 GLN A N 1
ATOM 707 C CA . GLN A 1 105 ? -4.306 42.903 22.570 1.00 28.45 98 GLN A CA 1
ATOM 708 C C . GLN A 1 105 ? -4.907 43.843 23.596 1.00 28.20 98 GLN A C 1
ATOM 709 O O . GLN A 1 105 ? -6.097 44.202 23.508 1.00 26.26 98 GLN A O 1
ATOM 715 N N . GLY A 1 106 ? -4.082 44.303 24.541 1.00 29.26 99 GLY A N 1
ATOM 716 C CA . GLY A 1 106 ? -4.583 45.180 25.573 1.00 30.96 99 GLY A CA 1
ATOM 717 C C . GLY A 1 106 ? -4.954 46.557 25.062 1.00 31.03 99 GLY A C 1
ATOM 718 O O . GLY A 1 106 ? -5.447 47.385 25.824 1.00 33.00 99 GLY A O 1
ATOM 719 N N . ASP A 1 107 ? -4.698 46.810 23.778 1.00 29.92 100 ASP A N 1
ATOM 720 C CA . ASP A 1 107 ? -5.124 48.053 23.157 1.00 30.76 100 ASP A CA 1
ATOM 721 C C . ASP A 1 107 ? -6.434 47.979 22.424 1.00 28.60 100 ASP A C 1
ATOM 722 O O . ASP A 1 107 ? -6.819 48.927 21.697 1.00 28.66 100 ASP A O 1
ATOM 727 N N . GLU A 1 108 ? -7.154 46.871 22.566 1.00 28.59 101 GLU A N 1
ATOM 728 C CA . GLU A 1 108 ? -8.436 46.765 21.884 1.00 27.07 101 GLU A CA 1
ATOM 729 C C . GLU A 1 108 ? -9.576 46.587 22.930 1.00 28.14 101 GLU A C 1
ATOM 730 O O . GLU A 1 108 ? -9.912 45.479 23.259 1.00 28.39 101 GLU A O 1
ATOM 736 N N . PRO A 1 109 ? -10.151 47.672 23.421 1.00 29.59 102 PRO A N 1
ATOM 737 C CA . PRO A 1 109 ? -11.196 47.601 24.475 1.00 30.33 102 PRO A CA 1
ATOM 738 C C . PRO A 1 109 ? -12.621 47.463 23.978 1.00 31.94 102 PRO A C 1
ATOM 739 O O . PRO A 1 109 ? -13.528 47.333 24.804 1.00 34.00 102 PRO A O 1
ATOM 743 N N . LEU A 1 110 ? -12.858 47.562 22.659 1.00 31.14 103 LEU A N 1
ATOM 744 C CA . LEU A 1 110 ? -14.197 47.592 22.133 1.00 31.13 103 LEU A CA 1
ATOM 745 C C . LEU A 1 110 ? -14.501 46.529 21.086 1.00 30.51 103 LEU A C 1
ATOM 746 O O . LEU A 1 110 ? -15.373 46.740 20.227 1.00 30.70 103 LEU A O 1
ATOM 751 N N . ILE A 1 111 ? -13.817 45.384 21.154 1.00 30.16 104 ILE A N 1
ATOM 752 C CA . ILE A 1 111 ? -14.159 44.291 20.263 1.00 29.30 104 ILE A CA 1
ATOM 753 C C . ILE A 1 111 ? -15.477 43.661 20.782 1.00 29.39 104 ILE A C 1
ATOM 754 O O . ILE A 1 111 ? -15.606 43.356 21.993 1.00 28.95 104 ILE A O 1
ATOM 759 N N . PRO A 1 112 ? -16.451 43.442 19.890 1.00 30.97 105 PRO A N 1
ATOM 760 C CA . PRO A 1 112 ? -17.679 42.751 20.294 1.00 30.97 105 PRO A CA 1
ATOM 761 C C . PRO A 1 112 ? -17.340 41.360 20.809 1.00 31.74 105 PRO A C 1
ATOM 762 O O . PRO A 1 112 ? -16.564 40.644 20.180 1.00 29.94 105 PRO A O 1
ATOM 766 N N . PRO A 1 113 ? -17.895 40.987 21.963 1.00 32.15 106 PRO A N 1
ATOM 767 C CA . PRO A 1 113 ? -17.602 39.647 22.517 1.00 32.51 106 PRO A CA 1
ATOM 768 C C . PRO A 1 113 ? -17.997 38.495 21.570 1.00 31.88 106 PRO A C 1
ATOM 769 O O . PRO A 1 113 ? -17.302 37.496 21.484 1.00 32.52 106 PRO A O 1
ATOM 773 N N . ASP A 1 114 ? -19.068 38.665 20.821 1.00 33.86 107 ASP A N 1
ATOM 774 C CA . ASP A 1 114 ? -19.473 37.640 19.846 1.00 35.94 107 ASP A CA 1
ATOM 775 C C . ASP A 1 114 ? -18.400 37.423 18.757 1.00 34.11 107 ASP A C 1
ATOM 776 O O . ASP A 1 114 ? -18.259 36.355 18.225 1.00 32.67 107 ASP A O 1
ATOM 781 N N . ALA A 1 115 ? -17.682 38.475 18.397 1.00 32.50 108 ALA A N 1
ATOM 782 C CA . ALA A 1 115 ? -16.610 38.404 17.390 1.00 31.52 108 ALA A CA 1
ATOM 783 C C . ALA A 1 115 ? -15.414 37.634 17.912 1.00 31.50 108 ALA A C 1
ATOM 784 O O . ALA A 1 115 ? -14.793 36.885 17.173 1.00 31.28 108 ALA A O 1
ATOM 786 N N . ILE A 1 116 ? -15.081 37.832 19.195 1.00 30.01 109 ILE A N 1
ATOM 787 C CA . ILE A 1 116 ? -14.049 37.045 19.856 1.00 30.42 109 ILE A CA 1
ATOM 788 C C . ILE A 1 116 ? -14.346 35.574 19.755 1.00 31.37 109 ILE A C 1
ATOM 789 O O . ILE A 1 116 ? -13.523 34.755 19.273 1.00 32.24 109 ILE A O 1
ATOM 794 N N . ARG A 1 117 ? -15.548 35.210 20.165 1.00 32.71 110 ARG A N 1
ATOM 795 C CA . ARG A 1 117 ? -15.986 33.838 20.015 1.00 34.21 110 ARG A CA 1
ATOM 796 C C . ARG A 1 117 ? -15.988 33.335 18.564 1.00 33.97 110 ARG A C 1
ATOM 797 O O . ARG A 1 117 ? -15.563 32.227 18.271 1.00 36.31 110 ARG A O 1
ATOM 805 N N . LYS A 1 118 ? -16.511 34.133 17.654 1.00 34.39 111 LYS A N 1
ATOM 806 C CA . LYS A 1 118 ? -16.531 33.743 16.241 1.00 35.30 111 LYS A CA 1
ATOM 807 C C . LYS A 1 118 ? -15.116 33.443 15.728 1.00 31.79 111 LYS A C 1
ATOM 808 O O . LYS A 1 118 ? -14.940 32.532 14.902 1.00 32.83 111 LYS A O 1
ATOM 814 N N . LEU A 1 119 ? -14.125 34.217 16.184 1.00 31.04 112 LEU A N 1
ATOM 815 C CA . LEU A 1 119 ? -12.735 34.021 15.776 1.00 29.29 112 LEU A CA 1
ATOM 816 C C . LEU A 1 119 ? -12.250 32.671 16.227 1.00 31.30 112 LEU A C 1
ATOM 817 O O . LEU A 1 119 ? -11.722 31.883 15.436 1.00 32.96 112 LEU A O 1
ATOM 822 N N . ALA A 1 120 ? -12.463 32.351 17.506 1.00 32.33 113 ALA A N 1
ATOM 823 C CA . ALA A 1 120 ? -12.193 30.974 17.981 1.00 33.52 113 ALA A CA 1
ATOM 824 C C . ALA A 1 120 ? -12.859 29.862 17.177 1.00 36.94 113 ALA A C 1
ATOM 825 O O . ALA A 1 120 ? -12.254 28.809 16.904 1.00 37.85 113 ALA A O 1
ATOM 827 N N . GLU A 1 121 ? -14.122 30.071 16.839 1.00 37.96 114 GLU A N 1
ATOM 828 C CA . GLU A 1 121 ? -14.878 29.056 16.060 1.00 40.34 114 GLU A CA 1
ATOM 829 C C . GLU A 1 121 ? -14.226 28.877 14.687 1.00 39.94 114 GLU A C 1
ATOM 830 O O . GLU A 1 121 ? -14.046 27.751 14.213 1.00 40.05 114 GLU A O 1
ATOM 836 N N . ASP A 1 122 ? -13.798 29.990 14.091 1.00 37.70 115 ASP A N 1
ATOM 837 C CA . ASP A 1 122 ? -13.217 29.919 12.741 1.00 38.08 115 ASP A CA 1
ATOM 838 C C . ASP A 1 122 ? -12.003 29.005 12.699 1.00 39.84 115 ASP A C 1
ATOM 839 O O . ASP A 1 122 ? -11.911 28.100 11.849 1.00 40.51 115 ASP A O 1
ATOM 844 N N . LEU A 1 123 ? -11.139 29.184 13.675 1.00 40.85 116 LEU A N 1
ATOM 845 C CA . LEU A 1 123 ? -9.920 28.434 13.769 1.00 44.20 116 LEU A CA 1
ATOM 846 C C . LEU A 1 123 ? -10.220 26.974 14.050 1.00 47.27 116 LEU A C 1
ATOM 847 O O . LEU A 1 123 ? -9.597 26.088 13.465 1.00 49.50 116 LEU A O 1
ATOM 852 N N . ASP A 1 124 ? -11.221 26.721 14.886 1.00 50.59 117 ASP A N 1
ATOM 853 C CA . ASP A 1 124 ? -11.631 25.340 15.223 1.00 54.37 117 ASP A CA 1
ATOM 854 C C . ASP A 1 124 ? -12.308 24.617 14.051 1.00 58.43 117 ASP A C 1
ATOM 855 O O . ASP A 1 124 ? -12.113 23.419 13.870 1.00 60.16 117 ASP A O 1
ATOM 860 N N . GLU A 1 125 ? -13.128 25.345 13.296 1.00 60.42 118 GLU A N 1
ATOM 861 C CA . GLU A 1 125 ? -13.804 24.811 12.103 1.00 65.16 118 GLU A CA 1
ATOM 862 C C . GLU A 1 125 ? -12.808 24.235 11.083 1.00 67.27 118 GLU A C 1
ATOM 863 O O . GLU A 1 125 ? -13.090 23.194 10.481 1.00 70.21 118 GLU A O 1
ATOM 869 N N . HIS A 1 126 ? -11.646 24.881 10.955 1.00 67.26 119 HIS A N 1
ATOM 870 C CA . HIS A 1 126 ? -10.615 24.586 9.944 1.00 69.12 119 HIS A CA 1
ATOM 871 C C . HIS A 1 126 ? -9.287 24.084 10.518 1.00 69.70 119 HIS A C 1
ATOM 872 O O . HIS A 1 126 ? -8.729 24.675 11.450 1.00 68.71 119 HIS A O 1
ATOM 879 N N . ASP A 1 127 ? -8.752 23.029 9.902 1.00 72.05 120 ASP A N 1
ATOM 880 C CA . ASP A 1 127 ? -7.500 22.418 10.327 1.00 73.04 120 ASP A CA 1
ATOM 881 C C . ASP A 1 127 ? -6.358 22.871 9.417 1.00 71.28 120 ASP A C 1
ATOM 882 O O . ASP A 1 127 ? -5.188 22.710 9.763 1.00 71.40 120 ASP A O 1
ATOM 887 N N . LYS A 1 130 ? -4.243 27.151 11.175 1.00 43.57 123 LYS A N 1
ATOM 888 C CA . LYS A 1 130 ? -3.219 27.503 12.158 1.00 41.92 123 LYS A CA 1
ATOM 889 C C . LYS A 1 130 ? -3.456 28.811 12.950 1.00 38.69 123 LYS A C 1
ATOM 890 O O . LYS A 1 130 ? -3.257 28.866 14.160 1.00 38.17 123 LYS A O 1
ATOM 892 N N . VAL A 1 131 ? -3.788 29.885 12.233 1.00 34.60 124 VAL A N 1
ATOM 893 C CA . VAL A 1 131 ? -3.973 31.224 12.794 1.00 31.89 124 VAL A CA 1
ATOM 894 C C . VAL A 1 131 ? -5.139 31.886 12.080 1.00 28.80 124 VAL A C 1
ATOM 895 O O . VAL A 1 131 ? -5.265 31.776 10.865 1.00 28.56 124 VAL A O 1
ATOM 899 N N . ALA A 1 132 ? -6.036 32.500 12.855 1.00 26.55 125 ALA A N 1
ATOM 900 C CA . ALA A 1 132 ? -7.140 33.301 12.372 1.00 25.03 125 ALA A CA 1
ATOM 901 C C . ALA A 1 132 ? -7.017 34.707 12.961 1.00 24.68 125 ALA A C 1
ATOM 902 O O . ALA A 1 132 ? -6.497 34.913 14.097 1.00 24.59 125 ALA A O 1
ATOM 904 N N . SER A 1 133 ? -7.491 35.694 12.230 1.00 23.63 126 SER A N 1
ATOM 905 C CA . SER A 1 133 ? -7.597 37.011 12.797 1.00 22.74 126 SER A CA 1
ATOM 906 C C . SER A 1 133 ? -8.844 37.701 12.287 1.00 22.17 126 SER A C 1
ATOM 907 O O . SER A 1 133 ? -9.597 37.108 11.543 1.00 23.53 126 SER A O 1
ATOM 910 N N . LEU A 1 134 ? -9.110 38.892 12.808 1.00 23.84 127 LEU A N 1
ATOM 911 C CA . LEU A 1 134 ? -10.366 39.568 12.601 1.00 24.03 127 LEU A CA 1
ATOM 912 C C . LEU A 1 134 ? -10.110 40.902 11.848 1.00 22.88 127 LEU A C 1
ATOM 913 O O . LEU A 1 134 ? -9.045 41.569 12.056 1.00 22.14 127 LEU A O 1
ATOM 918 N N . CYS A 1 135 ? -11.099 41.279 11.028 1.00 23.73 128 CYS A N 1
ATOM 919 C CA . CYS A 1 135 ? -11.091 42.584 10.377 1.00 22.91 128 CYS A CA 1
ATOM 920 C C . CYS A 1 135 ? -12.495 43.119 10.283 1.00 23.50 128 CYS A C 1
ATOM 921 O O . CYS A 1 135 ? -13.472 42.421 10.597 1.00 25.76 128 CYS A O 1
ATOM 924 N N . THR A 1 136 ? -12.606 44.360 9.837 1.00 21.62 129 THR A N 1
ATOM 925 C CA . THR A 1 136 ? -13.868 45.052 9.798 1.00 23.80 129 THR A CA 1
ATOM 926 C C . THR A 1 136 ? -13.834 45.933 8.546 1.00 24.22 129 THR A C 1
ATOM 927 O O . THR A 1 136 ? -12.749 46.407 8.191 1.00 23.89 129 THR A O 1
ATOM 931 N N . PRO A 1 137 ? -14.981 46.152 7.887 1.00 27.77 130 PRO A N 1
ATOM 932 C CA . PRO A 1 137 ? -15.061 47.015 6.684 1.00 27.93 130 PRO A CA 1
ATOM 933 C C . PRO A 1 137 ? -14.630 48.448 6.925 1.00 29.17 130 PRO A C 1
ATOM 934 O O . PRO A 1 137 ? -14.883 48.995 7.991 1.00 28.72 130 PRO A O 1
ATOM 938 N N . ILE A 1 138 ? -13.895 49.009 5.963 1.00 26.97 131 ILE A N 1
ATOM 939 C CA . ILE A 1 138 ? -13.631 50.440 5.950 1.00 27.07 131 ILE A CA 1
ATOM 940 C C . ILE A 1 138 ? -14.639 51.069 4.997 1.00 29.48 131 ILE A C 1
ATOM 941 O O . ILE A 1 138 ? -14.685 50.748 3.853 1.00 30.62 131 ILE A O 1
ATOM 946 N N . THR A 1 139 ? -15.414 51.972 5.522 1.00 34.14 132 THR A N 1
ATOM 947 C CA . THR A 1 139 ? -16.395 52.693 4.736 1.00 36.40 132 THR A CA 1
ATOM 948 C C . THR A 1 139 ? -16.087 54.179 4.587 1.00 38.63 132 THR A C 1
ATOM 949 O O . THR A 1 139 ? -16.785 54.851 3.839 1.00 40.32 132 THR A O 1
ATOM 953 N N . GLU A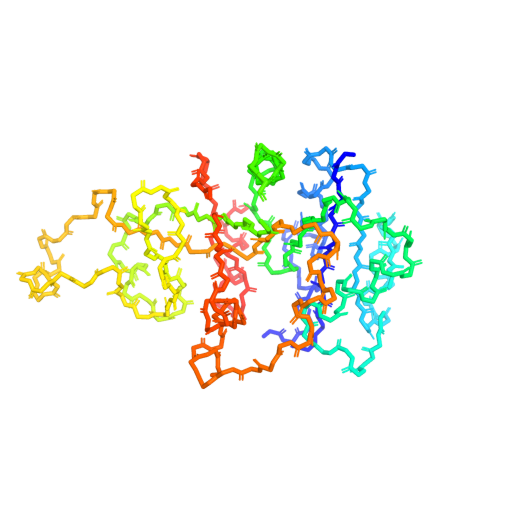 1 140 ? -15.128 54.686 5.358 1.00 36.97 133 GLU A N 1
ATOM 954 C CA . GLU A 1 140 ? -14.740 56.095 5.313 1.00 39.97 133 GLU A CA 1
ATOM 955 C C . GLU A 1 140 ? -13.392 56.270 4.600 1.00 39.60 133 GLU A C 1
ATOM 956 O O . GLU A 1 140 ? -12.348 55.780 5.020 1.00 37.20 133 GLU A O 1
ATOM 962 N N . VAL A 1 141 ? -13.422 57.061 3.543 1.00 41.33 134 VAL A N 1
ATOM 963 C CA . VAL A 1 141 ? -12.190 57.361 2.828 1.00 40.22 134 VAL A CA 1
ATOM 964 C C . VAL A 1 141 ? -11.094 57.862 3.783 1.00 39.81 134 VAL A C 1
ATOM 965 O O . VAL A 1 141 ? -9.974 57.452 3.652 1.00 37.40 134 VAL A O 1
ATOM 969 N N . ASP A 1 142 ? -11.436 58.685 4.778 1.00 41.56 135 ASP A N 1
ATOM 970 C CA . ASP A 1 142 ? -10.397 59.259 5.670 1.00 42.45 135 ASP A CA 1
ATOM 971 C C . ASP A 1 142 ? -9.672 58.155 6.455 1.00 38.82 135 ASP A C 1
ATOM 972 O O . ASP A 1 142 ? -8.456 58.218 6.735 1.00 38.05 135 ASP A O 1
ATOM 977 N N . GLU A 1 143 ? -10.403 57.117 6.814 1.00 36.34 136 GLU A N 1
ATOM 978 C CA . GLU A 1 143 ? -9.809 56.022 7.568 1.00 33.56 136 GLU A CA 1
ATOM 979 C C . GLU A 1 143 ? -8.867 55.195 6.688 1.00 31.52 136 GLU A C 1
ATOM 980 O O . GLU A 1 143 ? -7.831 54.731 7.148 1.00 31.93 136 GLU A O 1
ATOM 986 N N . LEU A 1 144 ? -9.300 54.879 5.467 1.00 31.16 137 LEU A N 1
ATOM 987 C CA . LEU A 1 144 ? -8.465 54.211 4.496 1.00 27.23 137 LEU A CA 1
ATOM 988 C C . LEU A 1 144 ? -7.103 54.862 4.339 1.00 28.48 137 LEU A C 1
ATOM 989 O O . LEU A 1 144 ? -6.046 54.197 4.353 1.00 27.27 137 LEU A O 1
ATOM 994 N N . PHE A 1 145 ? -7.128 56.154 4.193 1.00 30.73 138 PHE A N 1
ATOM 995 C CA . PHE A 1 145 ? -5.956 56.910 3.817 1.00 32.69 138 PHE A CA 1
ATOM 996 C C . PHE A 1 145 ? -5.192 57.302 5.046 1.00 34.03 138 PHE A C 1
ATOM 997 O O . PHE A 1 145 ? -4.157 57.918 4.906 1.00 35.30 138 PHE A O 1
ATOM 1005 N N . ASN A 1 146 ? -5.716 57.036 6.245 1.00 35.65 139 ASN A N 1
ATOM 1006 C CA . ASN A 1 146 ? -4.980 57.354 7.467 1.00 37.20 139 ASN A CA 1
ATOM 1007 C C . ASN A 1 146 ? -3.858 56.341 7.678 1.00 35.71 139 ASN A C 1
ATOM 1008 O O . ASN A 1 146 ? -4.154 55.155 7.733 1.00 33.34 139 ASN A O 1
ATOM 1013 N N . PRO A 1 147 ? -2.572 56.789 7.737 1.00 36.64 140 PRO A N 1
ATOM 1014 C CA . PRO A 1 147 ? -1.433 55.847 7.920 1.00 35.51 140 PRO A CA 1
ATOM 1015 C C . PRO A 1 147 ? -1.437 55.113 9.273 1.00 34.12 140 PRO A C 1
ATOM 1016 O O . PRO A 1 147 ? -0.949 53.997 9.396 1.00 32.67 140 PRO A O 1
ATOM 1020 N N . HIS A 1 148 ? -2.099 55.678 10.272 1.00 33.33 141 HIS A N 1
ATOM 1021 C CA . HIS A 1 148 ? -2.276 54.991 11.526 1.00 34.21 141 HIS A CA 1
ATOM 1022 C C . HIS A 1 148 ? -3.088 53.689 11.468 1.00 32.19 141 HIS A C 1
ATOM 1023 O O . HIS A 1 148 ? -2.807 52.781 12.223 1.00 33.00 141 HIS A O 1
ATOM 1030 N N . SER A 1 149 ? -4.054 53.573 10.560 1.00 32.18 142 SER A N 1
ATOM 1031 C CA . SER A 1 149 ? -4.892 52.364 10.448 1.00 29.13 142 SER A CA 1
ATOM 1032 C C . SER A 1 149 ? -4.206 51.235 9.672 1.00 28.08 142 SER A C 1
ATOM 1033 O O . SER A 1 149 ? -3.393 51.522 8.806 1.00 27.85 142 SER A O 1
ATOM 1036 N N . THR A 1 150 ? -4.433 49.983 10.068 1.00 27.03 143 THR A N 1
ATOM 1037 C CA . THR A 1 150 ? -3.906 48.859 9.321 1.00 25.29 143 THR A CA 1
ATOM 1038 C C . THR A 1 150 ? -4.948 48.287 8.412 1.00 23.92 143 THR A C 1
ATOM 1039 O O . THR A 1 150 ? -6.029 47.870 8.854 1.00 23.13 143 THR A O 1
ATOM 1043 N N . LYS A 1 151 ? -4.578 48.209 7.134 1.00 21.99 144 LYS A N 1
ATOM 1044 C CA . LYS A 1 151 ? -5.441 47.619 6.116 1.00 22.11 144 LYS A CA 1
ATOM 1045 C C . LYS A 1 151 ? -5.028 46.189 5.901 1.00 21.25 144 LYS A C 1
ATOM 1046 O O . LYS A 1 151 ? -3.863 45.832 6.104 1.00 21.76 144 LYS A O 1
ATOM 1052 N N . VAL A 1 152 ? -5.968 45.340 5.486 1.00 21.13 145 VAL A N 1
ATOM 1053 C CA . VAL A 1 152 ? -5.667 43.984 5.139 1.00 19.97 145 VAL A CA 1
ATOM 1054 C C . VAL A 1 152 ? -6.388 43.687 3.824 1.00 20.87 145 VAL A C 1
ATOM 1055 O O . VAL A 1 152 ? -7.526 44.211 3.562 1.00 19.63 145 VAL A O 1
ATOM 1059 N N . VAL A 1 153 ? -5.686 42.971 2.960 1.00 19.12 146 VAL A N 1
ATOM 1060 C CA . VAL A 1 153 ? -6.216 42.541 1.651 1.00 20.55 146 VAL A CA 1
ATOM 1061 C C . VAL A 1 153 ? -6.418 41.063 1.708 1.00 22.22 146 VAL A C 1
ATOM 1062 O O . VAL A 1 153 ? -5.556 40.290 2.199 1.00 21.53 146 VAL A O 1
ATOM 1066 N N . LEU A 1 154 ? -7.605 40.662 1.237 1.00 22.59 147 LEU A N 1
ATOM 1067 C CA . LEU A 1 154 ? -8.054 39.284 1.320 1.00 23.71 147 LEU A CA 1
ATOM 1068 C C . LEU A 1 154 ? -8.024 38.540 -0.010 1.00 24.55 147 LEU A C 1
ATOM 1069 O O . LEU A 1 154 ? -8.189 39.105 -1.081 1.00 24.52 147 LEU A O 1
ATOM 1074 N N . ASN A 1 155 ? -7.812 37.240 0.054 1.00 25.15 148 ASN A N 1
ATOM 1075 C CA . ASN A 1 155 ? -8.066 36.427 -1.118 1.00 24.80 148 ASN A CA 1
ATOM 1076 C C . ASN A 1 155 ? -9.493 35.894 -1.098 1.00 26.90 148 ASN A C 1
ATOM 1077 O O . ASN A 1 155 ? -10.295 36.243 -0.234 1.00 26.73 148 ASN A O 1
ATOM 1082 N N . ARG A 1 156 ? -9.800 35.089 -2.106 1.00 27.70 149 ARG A N 1
ATOM 1083 C CA . ARG A 1 156 ? -11.197 34.674 -2.305 1.00 31.03 149 ARG A CA 1
ATOM 1084 C C . ARG A 1 156 ? -11.768 33.942 -1.113 1.0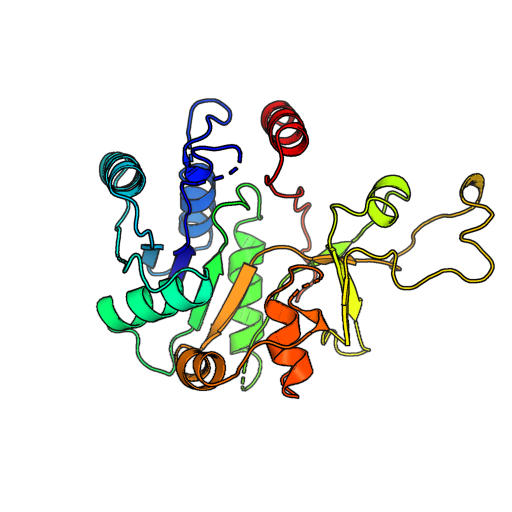0 31.90 149 ARG A C 1
ATOM 1085 O O . ARG A 1 156 ? -12.972 34.066 -0.844 1.00 33.59 149 ARG A O 1
ATOM 1093 N N . ARG A 1 157 ? -10.926 33.174 -0.433 1.00 30.71 150 ARG A N 1
ATOM 1094 C CA . ARG A 1 157 ? -11.331 32.402 0.724 1.00 32.20 150 ARG A CA 1
ATOM 1095 C C . ARG A 1 157 ? -11.076 33.077 2.061 1.00 30.49 150 ARG A C 1
ATOM 1096 O O . ARG A 1 157 ? -11.120 32.415 3.107 1.00 31.09 150 ARG A O 1
ATOM 1104 N N . ASN A 1 158 ? -10.906 34.401 2.007 1.00 27.71 151 ASN A N 1
ATOM 1105 C CA . ASN A 1 158 ? -10.684 35.253 3.120 1.00 27.43 151 ASN A CA 1
ATOM 1106 C C . ASN A 1 158 ? -9.361 35.018 3.863 1.00 26.87 151 ASN A C 1
ATOM 1107 O O . ASN A 1 158 ? -9.263 35.429 5.026 1.00 25.53 151 ASN A O 1
ATOM 1112 N N . TYR A 1 159 ? -8.347 34.446 3.197 1.00 26.24 152 TYR A N 1
ATOM 1113 C CA . TYR A 1 159 ? -6.952 34.436 3.776 1.00 26.66 152 TYR A CA 1
ATOM 1114 C C . TYR A 1 159 ? -6.293 35.788 3.547 1.00 24.98 152 TYR A C 1
ATOM 1115 O O . TYR A 1 159 ? -6.600 36.476 2.535 1.00 23.95 152 TYR A O 1
ATOM 1124 N N . ALA A 1 160 ? -5.393 36.228 4.451 1.00 22.59 153 ALA A N 1
ATOM 1125 C CA . ALA A 1 160 ? -4.800 37.506 4.277 1.00 21.98 153 ALA A CA 1
ATOM 1126 C C . ALA A 1 160 ? -3.681 37.409 3.249 1.00 20.56 153 ALA A C 1
ATOM 1127 O O . ALA A 1 160 ? -2.836 36.515 3.337 1.00 24.58 153 ALA A O 1
ATOM 1129 N N . LEU A 1 161 ? -3.673 38.296 2.264 1.00 19.34 154 LEU A N 1
ATOM 1130 C CA . LEU A 1 161 ? -2.548 38.359 1.350 1.00 18.89 154 LEU A CA 1
ATOM 1131 C C . LEU A 1 161 ? -1.461 39.239 1.867 1.00 18.97 154 LEU A C 1
ATOM 1132 O O . LEU A 1 161 ? -0.273 38.960 1.621 1.00 20.25 154 LEU A O 1
ATOM 1137 N N . TYR A 1 162 ? -1.890 40.343 2.453 1.00 18.75 155 TYR A N 1
ATOM 1138 C CA . TYR A 1 162 ? -0.917 41.349 2.994 1.00 18.12 155 TYR A CA 1
ATOM 1139 C C . TYR A 1 162 ? -1.587 42.216 4.012 1.00 17.20 155 TYR A C 1
ATOM 1140 O O . TYR A 1 162 ? -2.806 42.383 3.965 1.00 19.73 155 TYR A O 1
ATOM 1149 N N . PHE A 1 163 ? -0.769 42.837 4.928 1.00 18.20 156 PHE A N 1
ATOM 1150 C CA . PHE A 1 163 ? -1.243 43.806 5.876 1.00 19.30 156 PHE A CA 1
ATOM 1151 C C . PHE A 1 163 ? -0.328 45.014 5.696 1.00 18.99 156 PHE A C 1
ATOM 1152 O O . PHE A 1 163 ? 0.905 44.857 5.557 1.00 19.77 156 PHE A O 1
ATOM 1160 N N . SER A 1 164 ? -0.901 46.214 5.774 1.00 20.16 157 SER A N 1
ATOM 1161 C CA . SER A 1 164 ? -0.143 47.480 5.636 1.00 21.30 157 SER A CA 1
ATOM 1162 C C . SER A 1 164 ? -0.828 48.667 6.215 1.00 20.81 157 SER A C 1
ATOM 1163 O O . SER A 1 164 ? -2.080 48.748 6.215 1.00 21.87 157 SER A O 1
ATOM 1166 N N . HIS A 1 165 ? 0.005 49.668 6.535 1.00 22.73 158 HIS A N 1
ATOM 1167 C CA . HIS A 1 165 ? -0.515 51.034 6.778 1.00 22.50 158 HIS A CA 1
ATOM 1168 C C . HIS A 1 165 ? -0.865 51.752 5.512 1.00 23.75 158 HIS A C 1
ATOM 1169 O O . HIS A 1 165 ? -1.619 52.718 5.532 1.00 24.88 158 HIS A O 1
ATOM 1176 N N . ALA A 1 166 ? -0.337 51.304 4.367 1.00 24.10 159 ALA A N 1
ATOM 1177 C CA . ALA A 1 166 ? -0.673 51.933 3.103 1.00 24.86 159 ALA A CA 1
ATOM 1178 C C . ALA A 1 166 ? -2.117 51.648 2.674 1.00 25.30 159 ALA A C 1
ATOM 1179 O O . ALA A 1 166 ? -2.670 50.658 3.035 1.00 24.35 159 ALA A O 1
ATOM 1181 N N . PRO A 1 167 ? -2.708 52.539 1.870 1.00 26.99 160 PRO A N 1
ATOM 1182 C CA . PRO A 1 167 ? -4.074 52.337 1.407 1.00 26.40 160 PRO A CA 1
ATOM 1183 C C . PRO A 1 167 ? -4.214 51.325 0.291 1.00 24.78 160 PRO A C 1
ATOM 1184 O O . PRO A 1 167 ? -4.069 51.631 -0.889 1.00 26.26 160 PRO A O 1
ATOM 1188 N N . ILE A 1 168 ? -4.482 50.093 0.711 1.00 24.59 161 ILE A N 1
ATOM 1189 C CA . ILE A 1 168 ? -4.567 48.953 -0.182 1.00 21.83 161 ILE A CA 1
ATOM 1190 C C . ILE A 1 168 ? -5.887 48.234 -0.013 1.00 21.87 161 ILE A C 1
ATOM 1191 O O . ILE A 1 168 ? -6.373 48.107 1.116 1.00 21.24 161 ILE A O 1
ATOM 1196 N N . PRO A 1 169 ? -6.455 47.750 -1.123 1.00 21.57 162 PRO A N 1
ATOM 1197 C CA . PRO A 1 169 ? -5.993 47.919 -2.466 1.00 21.67 162 PRO A CA 1
ATOM 1198 C C . PRO A 1 169 ? -6.073 49.362 -2.939 1.00 23.79 162 PRO A C 1
ATOM 1199 O O . PRO A 1 169 ? -6.987 50.142 -2.561 1.00 25.89 162 PRO A O 1
ATOM 1203 N N . TRP A 1 170 ? -5.104 49.723 -3.745 1.00 23.19 163 TRP A N 1
ATOM 1204 C CA . TRP A 1 170 ? -5.053 51.094 -4.302 1.00 24.62 163 TRP A CA 1
ATOM 1205 C C . TRP A 1 170 ? -5.964 51.231 -5.513 1.00 24.93 163 TRP A C 1
ATOM 1206 O O . TRP A 1 170 ? -5.965 50.358 -6.391 1.00 26.50 163 TRP A O 1
ATOM 1217 N N . GLY A 1 171 ? -6.722 52.340 -5.580 1.00 28.04 164 GLY A N 1
ATOM 1218 C CA . GLY A 1 171 ? -7.613 52.622 -6.726 1.00 30.02 164 GLY A CA 1
ATOM 1219 C C . GLY A 1 171 ? -6.836 53.433 -7.712 1.00 29.86 164 GLY A C 1
ATOM 1220 O O . GLY A 1 171 ? -6.706 54.635 -7.503 1.00 30.48 164 GLY A O 1
ATOM 1221 N N . ARG A 1 172 ? -6.255 52.757 -8.711 1.00 30.31 165 ARG A N 1
ATOM 1222 C CA . ARG A 1 172 ? -5.392 53.371 -9.699 1.00 30.81 165 ARG A CA 1
ATOM 1223 C C . ARG A 1 172 ? -6.075 54.604 -10.316 1.00 33.45 165 ARG A C 1
ATOM 1224 O O . ARG A 1 172 ? -5.472 55.677 -10.394 1.00 33.21 165 ARG A O 1
ATOM 1232 N N . ASP A 1 173 ? -7.322 54.440 -10.720 1.00 34.26 166 ASP A N 1
ATOM 1233 C CA . ASP A 1 173 ? -8.027 55.521 -11.452 1.00 37.63 166 ASP A CA 1
ATOM 1234 C C . ASP A 1 173 ? -8.996 56.335 -10.609 1.00 38.77 166 ASP A C 1
ATOM 1235 O O . ASP A 1 173 ? -9.638 57.249 -11.170 1.00 44.02 166 ASP A O 1
ATOM 1240 N N . THR A 1 174 ? -9.111 56.031 -9.309 1.00 37.50 167 THR A N 1
ATOM 1241 C CA . THR A 1 174 ? -10.068 56.637 -8.384 1.00 37.39 167 THR A CA 1
ATOM 1242 C C . THR A 1 174 ? -9.424 57.371 -7.207 1.00 37.81 167 THR A C 1
ATOM 1243 O O . THR A 1 174 ? -10.034 58.240 -6.636 1.00 37.09 167 THR A O 1
ATOM 1247 N N . PHE A 1 175 ? -8.202 56.986 -6.784 1.00 35.35 168 PHE A N 1
ATOM 1248 C CA . PHE A 1 175 ? -7.597 57.637 -5.594 1.00 35.92 168 PHE A CA 1
ATOM 1249 C C . PHE A 1 175 ? -7.160 59.070 -5.838 1.00 39.25 168 PHE A C 1
ATOM 1250 O O . PHE A 1 175 ? -6.900 59.825 -4.878 1.00 42.76 168 PHE A O 1
ATOM 1258 N N . SER A 1 176 ? -7.161 59.482 -7.106 1.00 40.61 169 SER A N 1
ATOM 1259 C CA . SER A 1 176 ? -6.844 60.854 -7.520 1.00 44.42 169 SER A CA 1
ATOM 1260 C C . SER A 1 176 ? -8.134 61.698 -7.650 1.00 45.23 169 SER A C 1
ATOM 1261 O O . SER A 1 176 ? -8.106 62.859 -8.102 1.00 47.82 169 SER A O 1
ATOM 1264 N N . ASP A 1 177 ? -9.250 61.100 -7.220 1.00 43.08 170 ASP A N 1
ATOM 1265 C CA . ASP A 1 177 ? -10.571 61.752 -7.287 1.00 43.85 170 ASP A CA 1
ATOM 1266 C C . ASP A 1 177 ? -11.384 61.298 -6.061 1.00 44.02 170 ASP A C 1
ATOM 1267 O O . ASP A 1 177 ? -12.400 60.603 -6.182 1.00 41.81 170 ASP A O 1
ATOM 1272 N N . LYS A 1 178 ? -10.923 61.711 -4.872 1.00 45.40 171 LYS A N 1
ATOM 1273 C CA . LYS A 1 178 ? -11.448 61.183 -3.622 1.00 46.54 171 LYS A CA 1
ATOM 1274 C C . LYS A 1 178 ? -12.898 61.643 -3.373 1.00 47.74 171 LYS A C 1
ATOM 1275 O O . LYS A 1 178 ? -13.679 60.939 -2.748 1.00 47.06 171 LYS A O 1
ATOM 1281 N N . GLU A 1 179 ? -13.231 62.807 -3.874 1.00 50.68 172 GLU A N 1
ATOM 1282 C CA . GLU A 1 179 ? -14.603 63.332 -3.852 1.00 54.22 172 GLU A CA 1
ATOM 1283 C C . GLU A 1 179 ? -15.658 62.466 -4.567 1.00 52.41 172 GLU A C 1
ATOM 1284 O O . GLU A 1 179 ? -16.852 62.546 -4.230 1.00 52.05 172 GLU A O 1
ATOM 1290 N N . ASN A 1 180 ? -15.222 61.629 -5.516 1.00 47.29 173 ASN A N 1
ATOM 1291 C CA . ASN A 1 180 ? -16.109 60.645 -6.117 1.00 45.76 173 ASN A CA 1
ATOM 1292 C C . ASN A 1 180 ? -15.907 59.248 -5.641 1.00 44.36 173 ASN A C 1
ATOM 1293 O O . ASN A 1 180 ? -16.484 58.318 -6.198 1.00 44.00 173 ASN A O 1
ATOM 1298 N N . LEU A 1 181 ? -15.027 59.076 -4.663 1.00 41.94 174 LEU A N 1
ATOM 1299 C CA . LEU A 1 181 ? -14.661 57.754 -4.226 1.00 40.77 174 LEU A CA 1
ATOM 1300 C C . LEU A 1 181 ? -15.629 57.262 -3.164 1.00 42.20 174 LEU A C 1
ATOM 1301 O O . LEU A 1 181 ? -15.759 57.887 -2.103 1.00 42.56 174 LEU A O 1
ATOM 1306 N N . GLN A 1 182 ? -16.328 56.163 -3.461 1.00 43.10 175 GLN A N 1
ATOM 1307 C CA . GLN A 1 182 ? -17.195 55.489 -2.478 1.00 43.26 175 GLN A CA 1
ATOM 1308 C C . GLN A 1 182 ? -16.562 54.105 -2.180 1.00 41.50 175 GLN A C 1
ATOM 1309 O O . GLN A 1 182 ? -16.151 53.412 -3.109 1.00 41.72 175 GLN A O 1
ATOM 1315 N N . LEU A 1 183 ? -16.462 53.740 -0.908 1.00 41.62 176 LEU A N 1
ATOM 1316 C CA . LEU A 1 183 ? -15.909 52.428 -0.523 1.00 41.49 176 LEU A CA 1
ATOM 1317 C C . LEU A 1 183 ? -17.045 51.398 -0.354 1.00 44.27 176 LEU A C 1
ATOM 1318 O O . LEU A 1 183 ? -17.848 51.508 0.577 1.00 46.71 176 LEU A O 1
ATOM 1323 N N . ASN A 1 184 ? -17.105 50.401 -1.240 1.00 46.32 177 ASN A N 1
ATOM 1324 C CA . ASN A 1 184 ? -18.249 49.441 -1.237 1.00 49.00 177 ASN A CA 1
ATOM 1325 C C . ASN A 1 184 ? -17.775 47.987 -1.189 1.00 48.04 177 ASN A C 1
ATOM 1326 O O . ASN A 1 184 ? -17.602 47.362 -2.239 1.00 48.45 177 ASN A O 1
ATOM 1331 N N . GLY A 1 185 ? -17.539 47.487 0.030 1.00 47.26 178 GLY A N 1
ATOM 1332 C CA . GLY A 1 185 ? -17.031 46.130 0.270 1.00 45.58 178 GLY A CA 1
ATOM 1333 C C . GLY A 1 185 ? -15.578 45.959 -0.128 1.00 43.14 178 GLY A C 1
ATOM 1334 O O . GLY A 1 185 ? -15.096 44.839 -0.309 1.00 43.02 178 GLY A O 1
ATOM 1335 N N . SER A 1 186 ? -14.880 47.088 -0.263 1.00 39.81 179 SER A N 1
ATOM 1336 C CA . SER A 1 186 ? -13.643 47.139 -0.976 1.00 37.46 179 SER A CA 1
ATOM 1337 C C . SER A 1 186 ? -12.360 47.025 -0.079 1.00 34.22 179 SER A C 1
ATOM 1338 O O . SER A 1 186 ? -11.308 46.601 -0.542 1.00 36.17 179 SER A O 1
ATOM 1341 N N . HIS A 1 187 ? -12.482 47.339 1.193 1.00 29.61 180 HIS A N 1
ATOM 1342 C CA . HIS A 1 187 ? -11.375 47.615 2.062 1.00 26.22 180 HIS A CA 1
ATOM 1343 C C . HIS A 1 187 ? -11.739 47.201 3.484 1.00 25.46 180 HIS A C 1
ATOM 1344 O O . HIS A 1 187 ? -12.908 47.366 3.900 1.00 24.01 180 HIS A O 1
ATOM 1351 N N . TYR A 1 188 ? -10.738 46.701 4.203 1.00 22.53 181 TYR A N 1
ATOM 1352 C CA . TYR A 1 188 ? -10.876 46.091 5.505 1.00 22.96 181 TYR A CA 1
ATOM 1353 C C . TYR A 1 188 ? -9.783 46.586 6.4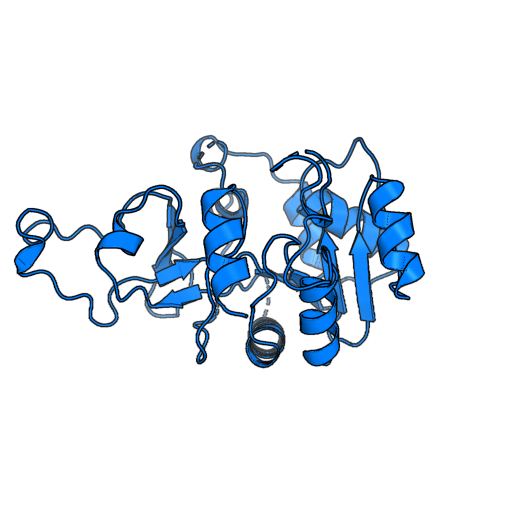17 1.00 22.51 181 TYR A C 1
ATOM 1354 O O . TYR A 1 188 ? -8.593 46.694 6.032 1.00 21.03 181 TYR A O 1
ATOM 1363 N N . ARG A 1 189 ? -10.174 46.896 7.633 1.00 22.82 182 ARG A N 1
ATOM 1364 C CA . ARG A 1 189 ? -9.258 47.259 8.677 1.00 21.96 182 ARG A CA 1
ATOM 1365 C C . ARG A 1 189 ? -8.992 46.091 9.625 1.00 23.37 182 ARG A C 1
ATOM 1366 O O . ARG A 1 189 ? -9.916 45.341 10.023 1.00 23.75 182 ARG A O 1
ATOM 1374 N N . HIS A 1 190 ? -7.713 45.880 9.877 1.00 22.07 183 HIS A N 1
ATOM 1375 C CA . HIS A 1 190 ? -7.277 44.827 10.754 1.00 20.85 183 HIS A CA 1
ATOM 1376 C C . HIS A 1 190 ? -7.471 45.173 12.220 1.00 21.36 183 HIS A C 1
ATOM 1377 O O . HIS A 1 190 ? -7.089 46.303 12.655 1.00 22.31 183 HIS A O 1
ATOM 1384 N N . VAL A 1 191 ? -7.944 44.208 13.004 1.00 21.36 184 VAL A N 1
ATOM 1385 C CA . VAL A 1 191 ? -8.201 44.353 14.467 1.00 22.94 184 VAL A CA 1
ATOM 1386 C C . VAL A 1 191 ? -7.155 43.495 15.186 1.00 23.88 184 VAL A C 1
ATOM 1387 O O . VAL A 1 191 ? -6.804 42.449 14.697 1.00 24.97 184 VAL A O 1
ATOM 1391 N N . GLY A 1 192 ? -6.622 43.993 16.312 1.00 23.64 185 GLY A N 1
ATOM 1392 C CA . GLY A 1 192 ? -5.545 43.358 17.045 1.00 24.62 185 GLY A CA 1
ATOM 1393 C C . GLY A 1 192 ? -5.968 42.192 17.907 1.00 24.24 185 GLY A C 1
ATOM 1394 O O . GLY A 1 192 ? -5.987 42.275 19.152 1.00 24.59 185 GLY A O 1
ATOM 1395 N N . ILE A 1 193 ? -6.363 41.127 17.245 1.00 24.99 186 ILE A N 1
ATOM 1396 C CA . ILE A 1 193 ? -6.820 39.947 17.921 1.00 25.47 186 ILE A CA 1
ATOM 1397 C C . ILE A 1 193 ? -6.476 38.789 17.036 1.00 25.82 186 ILE A C 1
ATOM 1398 O O . ILE A 1 193 ? -6.634 38.871 15.821 1.00 25.19 186 ILE A O 1
ATOM 1403 N N . TYR A 1 194 ? -5.934 37.739 17.630 1.00 25.30 187 TYR A N 1
ATOM 1404 C CA . TYR A 1 194 ? -5.688 36.501 16.936 1.00 26.30 187 TYR A CA 1
ATOM 1405 C C . TYR A 1 194 ? -6.133 35.266 17.672 1.00 28.42 187 TYR A C 1
ATOM 1406 O O . TYR A 1 194 ? -6.167 35.268 18.902 1.00 29.98 187 TYR A O 1
ATOM 1415 N N . ALA A 1 195 ? -6.436 34.202 16.906 1.00 27.26 188 ALA A N 1
ATOM 1416 C CA . ALA A 1 195 ? -6.633 32.863 17.433 1.00 29.77 188 ALA A CA 1
ATOM 1417 C C . ALA A 1 195 ? -5.587 31.913 16.869 1.00 32.01 188 ALA A C 1
ATOM 1418 O O . ALA A 1 195 ? -5.336 31.840 15.663 1.00 31.52 188 ALA A O 1
ATOM 1420 N N . TYR A 1 196 ? -5.007 31.142 17.771 1.00 33.91 189 TYR A N 1
ATOM 1421 C CA . TYR A 1 196 ? -3.862 30.310 17.489 1.00 36.38 189 TYR A CA 1
ATOM 1422 C C . TYR A 1 196 ? -4.097 28.976 18.269 1.00 37.09 189 TYR A C 1
ATOM 1423 O O . TYR A 1 196 ? -4.599 28.996 19.389 1.00 35.96 189 TYR A O 1
ATOM 1432 N N . ARG A 1 197 ? -3.710 27.837 17.746 1.00 39.24 190 ARG A N 1
ATOM 1433 C CA . ARG A 1 197 ? -3.536 26.684 18.645 1.00 42.81 190 ARG A CA 1
ATOM 1434 C C . ARG A 1 197 ? -2.180 26.845 19.303 1.00 42.54 190 ARG A C 1
ATOM 1435 O O . ARG A 1 197 ? -1.257 27.372 18.692 1.00 40.50 190 ARG A O 1
ATOM 1443 N N . VAL A 1 198 ? -2.071 26.351 20.532 1.00 44.34 191 VAL A N 1
ATOM 1444 C CA . VAL A 1 198 ? -0.897 26.556 21.381 1.00 45.51 191 VAL A CA 1
ATOM 1445 C C . VAL A 1 198 ? 0.319 25.940 20.699 1.00 47.82 191 VAL A C 1
ATOM 1446 O O . VAL A 1 198 ? 1.418 26.520 20.729 1.00 47.49 191 VAL A O 1
ATOM 1450 N N . GLY A 1 199 ? 0.100 24.759 20.101 1.00 49.58 192 GLY A N 1
ATOM 1451 C CA . GLY A 1 199 ? 1.072 24.084 19.278 1.00 51.84 192 GLY A CA 1
ATOM 1452 C C . GLY A 1 199 ? 1.819 24.943 18.293 1.00 51.42 192 GLY A C 1
ATOM 1453 O O . GLY A 1 199 ? 3.015 24.745 18.078 1.00 54.06 192 GLY A O 1
ATOM 1454 N N . PHE A 1 200 ? 1.103 25.886 17.678 1.00 48.40 193 PHE A N 1
ATOM 1455 C CA . PHE A 1 200 ? 1.657 26.770 16.660 1.00 48.29 193 PHE A CA 1
ATOM 1456 C C . PHE A 1 200 ? 2.673 27.751 17.260 1.00 47.94 193 PHE A C 1
ATOM 1457 O O . PHE A 1 200 ? 3.613 28.132 16.606 1.00 45.98 193 PHE A O 1
ATOM 1465 N N . LEU A 1 201 ? 2.555 28.072 18.548 1.00 50.57 194 LEU A N 1
ATOM 1466 C CA . LEU A 1 201 ? 3.385 29.145 19.122 1.00 50.73 194 LEU A CA 1
ATOM 1467 C C . LEU A 1 201 ? 4.857 28.756 19.160 1.00 53.56 194 LEU A C 1
ATOM 1468 O O . LEU A 1 201 ? 5.721 29.614 18.928 1.00 53.25 194 LEU A O 1
ATOM 1473 N N . GLU A 1 202 ? 5.153 27.476 19.389 1.00 56.89 195 GLU A N 1
ATOM 1474 C CA . GLU A 1 202 ? 6.547 27.019 19.355 1.00 60.18 195 GLU A CA 1
ATOM 1475 C C . GLU A 1 202 ? 7.159 27.189 17.960 1.00 60.30 195 GLU A C 1
ATOM 1476 O O . GLU A 1 202 ? 8.218 27.818 17.825 1.00 60.80 195 GLU A O 1
ATOM 1482 N N . GLU A 1 203 ? 6.488 26.668 16.930 1.00 59.53 196 GLU A N 1
ATOM 1483 C CA . GLU A 1 203 ? 6.895 26.945 15.558 1.00 58.95 196 GLU A CA 1
ATOM 1484 C C . GLU A 1 203 ? 6.984 28.462 15.325 1.00 55.57 196 GLU A C 1
ATOM 1485 O O . GLU A 1 203 ? 8.002 28.965 14.846 1.00 57.14 196 GLU A O 1
ATOM 1491 N N . TYR A 1 204 ? 5.940 29.212 15.657 1.00 51.85 197 TYR A N 1
ATOM 1492 C CA . TYR A 1 204 ? 5.999 30.640 15.402 1.00 48.70 197 TYR A CA 1
ATOM 1493 C C . TYR A 1 204 ? 7.227 31.305 16.012 1.00 48.88 197 TYR A C 1
ATOM 1494 O O . TYR A 1 204 ? 7.884 32.096 15.368 1.00 45.70 197 TYR A O 1
ATOM 1503 N N . LEU A 1 205 ? 7.535 30.979 17.261 1.00 51.38 198 LEU A N 1
ATOM 1504 C CA . LEU A 1 205 ? 8.661 31.627 17.944 1.00 53.22 198 LEU A CA 1
ATOM 1505 C C . LEU A 1 205 ? 10.034 31.256 17.389 1.00 55.09 198 LEU A C 1
ATOM 1506 O O . LEU A 1 205 ? 10.998 31.956 17.663 1.00 57.67 198 LEU A O 1
ATOM 1511 N N . SER A 1 206 ? 10.141 30.157 16.637 1.00 55.60 199 SER A N 1
ATOM 1512 C CA . SER A 1 206 ? 11.403 29.801 15.954 1.00 55.95 199 SER A CA 1
ATOM 1513 C C . SER A 1 206 ? 11.715 30.687 14.749 1.00 54.25 199 SER A C 1
ATOM 1514 O O . SER A 1 206 ? 12.818 30.650 14.197 1.00 54.63 199 SER A O 1
ATOM 1517 N N . TRP A 1 207 ? 10.719 31.438 14.288 1.00 50.14 200 TRP A N 1
ATOM 1518 C CA . TRP A 1 207 ? 10.886 32.226 13.072 1.00 49.35 200 TRP A CA 1
ATOM 1519 C C . TRP A 1 207 ? 11.528 33.563 13.409 1.00 50.13 200 TRP A C 1
ATOM 1520 O O . TRP A 1 207 ? 11.142 34.223 14.376 1.00 50.03 200 TRP A O 1
ATOM 1531 N N . ASP A 1 208 ? 12.478 33.995 12.593 1.00 51.74 201 ASP A N 1
ATOM 1532 C CA . ASP A 1 208 ? 12.989 35.332 12.773 1.00 52.52 201 ASP A CA 1
ATOM 1533 C C . ASP A 1 208 ? 12.141 36.385 12.048 1.00 49.80 201 ASP A C 1
ATOM 1534 O O . ASP A 1 208 ? 11.308 36.073 11.164 1.00 47.59 201 ASP A O 1
ATOM 1539 N N . ALA A 1 209 ? 12.340 37.626 12.485 1.00 48.87 202 ALA A N 1
ATOM 1540 C CA . ALA A 1 209 ? 11.695 38.770 11.901 1.00 46.16 202 ALA A CA 1
ATOM 1541 C C . ALA A 1 209 ? 12.116 38.973 10.455 1.00 46.35 202 ALA A C 1
ATOM 1542 O O . ALA A 1 209 ? 13.156 38.445 9.962 1.00 48.12 202 ALA A O 1
ATOM 1544 N N . CYS A 1 210 ? 11.320 39.758 9.764 1.00 43.50 203 CYS A N 1
ATOM 1545 C CA . CYS A 1 210 ? 11.587 40.098 8.399 1.00 42.82 203 CYS A CA 1
ATOM 1546 C C . CYS A 1 210 ? 11.592 41.612 8.221 1.00 41.43 203 CYS A C 1
ATOM 1547 O O . CYS A 1 210 ? 11.058 42.323 9.057 1.00 38.57 203 CYS A O 1
ATOM 1550 N N . PRO A 1 211 ? 12.236 42.096 7.145 1.00 42.17 204 PRO A N 1
ATOM 1551 C CA . PRO A 1 211 ? 12.302 43.540 6.929 1.00 41.25 204 PRO A CA 1
ATOM 1552 C C . PRO A 1 211 ? 10.926 44.190 6.903 1.00 37.13 204 PRO A C 1
ATOM 1553 O O . PRO A 1 211 ? 10.769 45.268 7.465 1.00 34.95 204 PRO A O 1
ATOM 1557 N N . ALA A 1 212 ? 9.944 43.547 6.277 1.00 33.94 205 ALA A N 1
ATOM 1558 C CA . ALA A 1 212 ? 8.643 44.196 6.092 1.00 31.65 205 ALA A CA 1
ATOM 1559 C C . ALA A 1 212 ? 7.911 44.399 7.427 1.00 31.40 205 ALA A C 1
ATOM 1560 O O . ALA A 1 212 ? 7.346 45.451 7.673 1.00 29.83 205 ALA A O 1
ATOM 1562 N N . GLU A 1 213 ? 7.971 43.393 8.296 1.00 30.92 206 GLU A N 1
ATOM 1563 C CA . GLU A 1 213 ? 7.393 43.486 9.630 1.00 31.56 206 GLU A CA 1
ATOM 1564 C C . GLU A 1 213 ? 8.036 44.661 10.407 1.00 32.22 206 GLU A C 1
ATOM 1565 O O . GLU A 1 213 ? 7.337 45.370 11.161 1.00 31.86 206 GLU A O 1
ATOM 1571 N N . LYS A 1 214 ? 9.344 44.903 10.226 1.00 34.03 207 LYS A N 1
ATOM 1572 C CA . LYS A 1 214 ? 10.030 45.988 10.973 1.00 36.29 207 LYS A CA 1
ATOM 1573 C C . LYS A 1 214 ? 9.671 47.365 10.414 1.00 36.36 207 LYS A C 1
ATOM 1574 O O . LYS A 1 214 ? 9.524 48.318 11.185 1.00 35.86 207 LYS A O 1
ATOM 1588 N N . GLU A 1 216 ? 6.823 48.213 8.633 1.00 29.14 209 GLU A N 1
ATOM 1589 C CA . GLU A 1 216 ? 5.360 48.384 8.893 1.00 27.82 209 GLU A CA 1
ATOM 1590 C C . GLU A 1 216 ? 5.010 48.418 10.412 1.00 29.13 209 GLU A C 1
ATOM 1591 O O . GLU A 1 216 ? 3.926 48.888 10.814 1.00 28.97 209 GLU A O 1
ATOM 1597 N N . ALA A 1 217 ? 5.911 47.860 11.219 1.00 29.86 210 ALA A N 1
ATOM 1598 C CA . ALA A 1 217 ? 5.672 47.565 12.641 1.00 31.58 210 ALA A CA 1
ATOM 1599 C C . ALA A 1 217 ? 4.423 46.705 12.775 1.00 29.76 210 ALA A C 1
ATOM 1600 O O . ALA A 1 217 ? 3.526 46.955 13.589 1.00 28.30 210 ALA A O 1
ATOM 1602 N N . LEU A 1 218 ? 4.374 45.672 11.932 1.00 29.29 211 LEU A N 1
ATOM 1603 C CA . LEU A 1 218 ? 3.292 44.713 11.971 1.00 28.61 211 LEU A CA 1
ATOM 1604 C C . LEU A 1 218 ? 3.816 43.304 12.125 1.00 29.58 211 LEU A C 1
ATOM 1605 O O . LEU A 1 218 ? 4.252 42.686 11.147 1.00 30.26 211 LEU A O 1
ATOM 1610 N N . GLU A 1 219 ? 3.766 42.752 13.340 1.00 30.32 212 GLU A N 1
ATOM 1611 C CA . GLU A 1 219 ? 4.439 41.494 13.614 1.00 31.19 212 GLU A CA 1
ATOM 1612 C C . GLU A 1 219 ? 3.839 40.315 12.833 1.00 29.31 212 GLU A C 1
ATOM 1613 O O . GLU A 1 219 ? 4.492 39.319 12.561 1.00 30.35 212 GLU A O 1
ATOM 1619 N N . GLN A 1 220 ? 2.580 40.449 12.543 1.00 26.75 213 GLN A N 1
ATOM 1620 C CA . GLN A 1 220 ? 1.838 39.416 11.755 1.00 26.88 213 GLN A CA 1
ATOM 1621 C C . GLN A 1 220 ? 2.447 39.156 10.374 1.00 26.56 213 GLN A C 1
ATOM 1622 O O . GLN A 1 220 ? 2.233 38.075 9.829 1.00 26.06 213 GLN A O 1
ATOM 1628 N N . LEU A 1 221 ? 3.182 40.129 9.830 1.00 26.02 214 LEU A N 1
ATOM 1629 C CA . LEU A 1 221 ? 3.859 39.931 8.544 1.00 24.17 214 LEU A CA 1
ATOM 1630 C C . LEU A 1 221 ? 4.877 38.822 8.609 1.00 25.45 214 LEU A C 1
ATOM 1631 O O . LEU A 1 221 ? 5.168 38.176 7.579 1.00 26.33 214 LEU A O 1
ATOM 1636 N N . ARG A 1 222 ? 5.387 38.533 9.802 1.00 26.05 215 ARG A N 1
ATOM 1637 C CA . ARG A 1 222 ? 6.280 37.438 9.964 1.00 26.97 215 ARG A CA 1
ATOM 1638 C C . ARG A 1 222 ? 5.700 36.094 9.497 1.00 26.00 215 ARG A C 1
ATOM 1639 O O . ARG A 1 222 ? 6.417 35.288 8.928 1.00 28.94 215 ARG A O 1
ATOM 1647 N N . ILE A 1 223 ? 4.447 35.839 9.835 1.00 26.31 216 ILE A N 1
ATOM 1648 C CA . ILE A 1 223 ? 3.746 34.620 9.448 1.00 26.25 216 ILE A CA 1
ATOM 1649 C C . ILE A 1 223 ? 3.716 34.526 7.900 1.00 26.15 216 ILE A C 1
ATOM 1650 O O . ILE A 1 223 ? 4.045 33.491 7.340 1.00 29.27 216 ILE A O 1
ATOM 1655 N N . LEU A 1 224 ? 3.244 35.604 7.245 1.00 25.57 217 LEU A N 1
ATOM 1656 C CA . LEU A 1 224 ? 3.236 35.637 5.771 1.00 25.38 217 LEU A CA 1
ATOM 1657 C C . LEU A 1 224 ? 4.625 35.450 5.162 1.00 25.87 217 LEU A C 1
ATOM 1658 O O . LEU A 1 224 ? 4.799 34.671 4.238 1.00 27.50 217 LEU A O 1
ATOM 1663 N N . TRP A 1 225 ? 5.639 36.085 5.738 1.00 26.97 218 TRP A N 1
ATOM 1664 C CA . TRP A 1 225 ? 7.005 36.020 5.248 1.00 27.96 218 TRP A CA 1
ATOM 1665 C C . TRP A 1 225 ? 7.473 34.564 5.175 1.00 27.48 218 TRP A C 1
ATOM 1666 O O . TRP A 1 225 ? 8.111 34.150 4.232 1.00 27.78 218 TRP A O 1
ATOM 1677 N N . HIS A 1 226 ? 7.063 33.800 6.184 1.00 30.11 219 HIS A N 1
ATOM 1678 C CA . HIS A 1 226 ? 7.540 32.434 6.383 1.00 31.87 219 HIS A CA 1
ATOM 1679 C C . HIS A 1 226 ? 6.614 31.421 5.710 1.00 33.60 219 HIS A C 1
ATOM 1680 O O . HIS A 1 226 ? 6.772 30.199 5.844 1.00 35.99 219 HIS A O 1
ATOM 1687 N N . GLY A 1 227 ? 5.703 31.917 4.876 1.00 31.29 220 GLY A N 1
ATOM 1688 C CA . GLY A 1 227 ? 4.880 31.017 4.071 1.00 32.84 220 GLY A CA 1
ATOM 1689 C C . GLY A 1 227 ? 3.652 30.516 4.811 1.00 33.46 220 GLY A C 1
ATOM 1690 O O . GLY A 1 227 ? 2.933 29.616 4.312 1.00 35.60 220 GLY A O 1
ATOM 1691 N N . GLY A 1 228 ? 3.416 31.060 5.985 1.00 33.22 221 GLY A N 1
ATOM 1692 C CA . GLY A 1 228 ? 2.256 30.737 6.788 1.00 33.38 221 GLY A CA 1
ATOM 1693 C C . GLY A 1 228 ? 1.063 31.473 6.236 1.00 32.37 221 GLY A C 1
ATOM 1694 O O . GLY A 1 228 ? 1.208 32.417 5.467 1.00 32.73 221 GLY A O 1
ATOM 1695 N N . ARG A 1 229 ? -0.112 31.057 6.658 1.00 31.79 222 ARG A N 1
ATOM 1696 C CA . ARG A 1 229 ? -1.366 31.711 6.297 1.00 30.69 222 ARG A CA 1
ATOM 1697 C C . ARG A 1 229 ? -2.171 32.162 7.524 1.00 30.08 222 ARG A C 1
ATOM 1698 O O . ARG A 1 229 ? -2.118 31.532 8.583 1.00 33.39 222 ARG A O 1
ATOM 1706 N N . ILE A 1 230 ? -2.937 33.232 7.369 1.00 27.54 223 ILE A N 1
ATOM 1707 C CA . ILE A 1 230 ? -3.814 33.732 8.392 1.00 26.24 223 ILE A CA 1
ATOM 1708 C C . ILE A 1 230 ? -5.216 33.833 7.807 1.00 26.96 223 ILE A C 1
ATOM 1709 O O . ILE A 1 230 ? -5.419 34.553 6.839 1.00 26.21 223 ILE A O 1
ATOM 1714 N N . HIS A 1 231 ? -6.159 33.098 8.385 1.00 28.21 224 HIS A N 1
ATOM 1715 C CA . HIS A 1 231 ? -7.522 33.166 7.899 1.00 28.97 224 HIS A CA 1
ATOM 1716 C C . HIS A 1 231 ? -8.251 34.343 8.558 1.00 28.47 224 HIS A C 1
ATOM 1717 O O . HIS A 1 231 ? -8.099 34.576 9.779 1.00 28.23 224 HIS A O 1
ATOM 1732 N N . VAL A 1 233 ? -11.664 36.540 9.587 1.00 26.11 226 VAL A N 1
ATOM 1733 C CA . VAL A 1 233 ? -13.058 36.663 9.875 1.00 26.54 226 VAL A CA 1
ATOM 1734 C C . VAL A 1 233 ? -13.401 38.116 9.808 1.00 25.64 226 VAL A C 1
ATOM 1735 O O . VAL A 1 233 ? -12.664 38.946 10.378 1.00 24.30 226 VAL A O 1
ATOM 1739 N N . VAL A 1 234 ? -14.500 38.430 9.135 1.00 27.30 227 VAL A N 1
ATOM 1740 C CA . VAL A 1 234 ? -15.062 39.776 9.049 1.00 28.87 227 VAL A CA 1
ATOM 1741 C C . VAL A 1 234 ? -16.115 39.954 10.152 1.00 29.99 227 VAL A C 1
ATOM 1742 O O . VAL A 1 234 ? -17.150 39.301 10.140 1.00 31.47 227 VAL A O 1
ATOM 1746 N N . ALA A 1 235 ? -15.841 40.827 11.140 1.00 29.50 228 ALA A N 1
ATOM 1747 C CA . ALA A 1 235 ? -16.807 41.115 12.185 1.00 32.17 228 ALA A CA 1
ATOM 1748 C C . ALA A 1 235 ? -18.106 41.608 11.622 1.00 35.22 228 ALA A C 1
ATOM 1749 O O . ALA A 1 235 ? -18.123 42.431 10.713 1.00 37.03 228 ALA A O 1
ATOM 1751 N N . LYS A 1 236 ? -19.195 41.073 12.172 1.00 39.57 229 LYS A N 1
ATOM 1752 C CA . LYS A 1 236 ? -20.544 41.457 11.777 1.00 42.34 229 LYS A CA 1
ATOM 1753 C C . LYS A 1 236 ? -20.850 42.839 12.332 1.00 43.03 229 LYS A C 1
ATOM 1754 O O . LYS A 1 236 ? -21.393 43.695 11.640 1.00 45.89 229 LYS A O 1
ATOM 1760 N N . SER A 1 237 ? -20.496 43.022 13.592 1.00 41.98 230 SER A N 1
ATOM 1761 C CA . SER A 1 237 ? -20.778 44.246 14.358 1.00 42.56 230 SER A CA 1
ATOM 1762 C C . SER A 1 237 ? -19.692 45.287 14.212 1.00 41.16 230 SER A C 1
ATOM 1763 O O . SER A 1 237 ? -18.559 44.935 13.868 1.00 40.51 230 SER A O 1
ATOM 1766 N N . LYS A 1 238 ? -20.022 46.539 14.539 1.00 40.27 231 LYS A N 1
ATOM 1767 C CA . LYS A 1 238 ? -19.043 47.618 14.584 1.00 39.99 231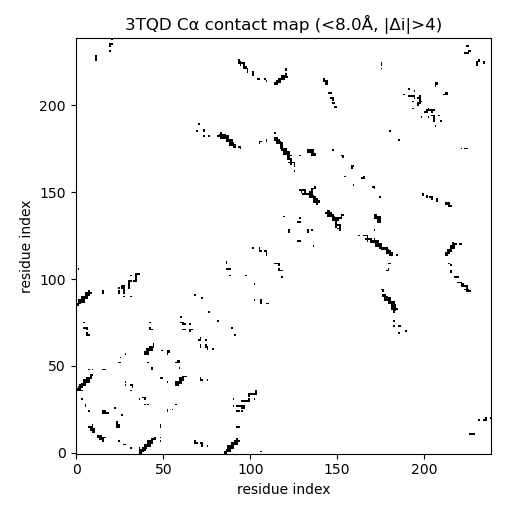 LYS A CA 1
ATOM 1768 C C . LYS A 1 238 ? -17.909 47.235 15.554 1.00 37.16 231 LYS A C 1
ATOM 1769 O O . LYS A 1 238 ? -18.165 46.804 16.673 1.00 34.58 231 LYS A O 1
ATOM 1775 N N . CYS A 1 239 ? -16.675 47.379 15.095 1.00 35.46 232 CYS A N 1
ATOM 1776 C CA . CYS A 1 239 ? -15.486 47.178 15.897 1.00 35.08 232 CYS A CA 1
ATOM 1777 C C . CYS A 1 239 ? -14.674 48.457 15.861 1.00 33.31 232 CYS A C 1
ATOM 1778 O O . CYS A 1 239 ? -13.756 48.578 15.022 1.00 34.12 232 CYS A O 1
ATOM 1781 N N . PRO A 1 240 ? -14.954 49.385 16.763 1.00 31.21 233 PRO A N 1
ATOM 1782 C CA . PRO A 1 240 ? -14.206 50.656 16.800 1.00 32.00 233 PRO A CA 1
ATOM 1783 C C . PRO A 1 240 ? -12.701 50.480 16.877 1.00 30.53 233 PRO A C 1
ATOM 1784 O O . PRO A 1 240 ? -12.218 49.569 17.586 1.00 28.70 233 PRO A O 1
ATOM 1788 N N . PRO A 1 241 ? -11.935 51.334 16.175 1.00 30.15 234 PRO A N 1
ATOM 1789 C CA . PRO A 1 241 ? -10.491 51.156 16.321 1.00 29.22 234 PRO A CA 1
ATOM 1790 C C . PRO A 1 241 ? -10.008 51.285 17.746 1.00 29.87 234 PRO A C 1
ATOM 1791 O O . PRO A 1 241 ? -10.566 52.064 18.511 1.00 31.55 234 PRO A O 1
ATOM 1795 N N . GLY A 1 242 ? -8.939 50.551 18.051 1.00 30.28 235 GLY A N 1
ATOM 1796 C CA . GLY A 1 242 ? -8.271 50.602 19.331 1.00 31.39 235 GLY A CA 1
ATOM 1797 C C . GLY A 1 242 ? -7.488 51.850 19.648 1.00 33.11 235 GLY A C 1
ATOM 1798 O O . GLY A 1 242 ? -7.626 52.878 18.995 1.00 35.72 235 GLY A O 1
ATOM 1799 N N . VAL A 1 243 ? -6.657 51.742 20.684 1.00 33.41 236 VAL A N 1
ATOM 1800 C CA . VAL A 1 243 ? -6.044 52.921 21.288 1.00 35.97 236 VAL A CA 1
ATOM 1801 C C . VAL A 1 243 ? -4.533 52.758 21.336 1.00 36.82 236 VAL A C 1
ATOM 1802 O O . VAL A 1 243 ? -3.990 52.001 22.150 1.00 36.25 236 VAL A O 1
ATOM 1806 N N . ASP A 1 244 ? -3.850 53.454 20.449 1.00 38.59 237 ASP A N 1
ATOM 1807 C CA . ASP A 1 244 ? -2.382 53.512 20.526 1.00 42.11 237 ASP A CA 1
ATOM 1808 C C . ASP A 1 244 ? -1.799 54.915 20.725 1.00 44.26 237 ASP A C 1
ATOM 1809 O O . ASP A 1 244 ? -0.659 55.010 21.154 1.00 46.31 237 ASP A O 1
ATOM 1814 N N . THR A 1 245 ? -2.566 55.966 20.413 1.00 45.66 238 THR A N 1
ATOM 1815 C CA . THR A 1 245 ? -2.128 57.370 20.474 1.00 48.89 238 THR A CA 1
ATOM 1816 C C . THR A 1 245 ? -3.067 58.142 21.383 1.00 49.72 238 THR A C 1
ATOM 1817 O O . THR A 1 245 ? -4.140 57.628 21.734 1.00 48.35 238 THR A O 1
ATOM 1821 N N . GLU A 1 246 ? -2.716 59.382 21.728 1.00 51.78 239 GLU A N 1
ATOM 1822 C CA . GLU A 1 246 ? -3.589 60.218 22.537 1.00 53.02 239 GLU A CA 1
ATOM 1823 C C . GLU A 1 246 ? -4.854 60.622 21.776 1.00 52.01 239 GLU A C 1
ATOM 1824 O O . GLU A 1 246 ? -5.895 60.862 22.379 1.00 51.62 239 GLU A O 1
ATOM 1830 N N . GLU A 1 247 ? -4.765 60.701 20.453 1.00 51.61 240 GLU A N 1
ATOM 1831 C CA . GLU A 1 247 ? -5.943 60.979 19.609 1.00 51.96 240 GLU A CA 1
ATOM 1832 C C . GLU A 1 247 ? -6.955 59.834 19.692 1.00 48.00 240 GLU A C 1
ATOM 1833 O O . GLU A 1 247 ? -8.160 60.053 19.765 1.00 48.56 240 GLU A O 1
ATOM 1839 N N . ASP A 1 248 ? -6.444 58.617 19.651 1.00 44.45 241 ASP A N 1
ATOM 1840 C CA . ASP A 1 248 ? -7.268 57.422 19.774 1.00 41.64 241 ASP A CA 1
ATOM 1841 C C . ASP A 1 248 ? -8.009 57.410 21.119 1.00 40.93 241 ASP A C 1
ATOM 1842 O O . ASP A 1 248 ? -9.186 57.073 21.212 1.00 38.65 241 ASP A O 1
ATOM 1847 N N . LEU A 1 249 ? -7.298 57.803 22.165 1.00 42.64 242 LEU A N 1
ATOM 1848 C CA . LEU A 1 249 ? -7.852 57.782 23.513 1.00 42.45 242 LEU A CA 1
ATOM 1849 C C . LEU A 1 249 ? -9.012 58.739 23.648 1.00 43.97 242 LEU A C 1
ATOM 1850 O O . LEU A 1 249 ? -10.036 58.376 24.209 1.00 44.53 242 LEU A O 1
ATOM 1855 N N . GLU A 1 250 ? -8.871 59.979 23.164 1.00 46.37 243 GLU A N 1
ATOM 1856 C CA . GLU A 1 250 ? -9.974 60.911 23.215 1.00 48.42 243 GLU A CA 1
ATOM 1857 C C . GLU A 1 250 ? -11.191 60.475 22.395 1.00 46.10 243 GLU A C 1
ATOM 1858 O O . GLU A 1 250 ? -12.331 60.674 22.827 1.00 47.51 243 GLU A O 1
ATOM 1864 N N . ARG A 1 251 ? -10.963 59.863 21.239 1.00 44.60 244 ARG A N 1
ATOM 1865 C CA . ARG A 1 251 ? -12.057 59.288 20.420 1.00 43.11 244 ARG A CA 1
ATOM 1866 C C . ARG A 1 251 ? -12.824 58.191 21.154 1.00 41.29 244 ARG A C 1
ATOM 1867 O O . ARG A 1 251 ? -14.046 58.151 21.170 1.00 42.16 244 ARG A O 1
ATOM 1875 N N . VAL A 1 252 ? -12.091 57.273 21.745 1.00 39.26 245 VAL A N 1
ATOM 1876 C CA . VAL A 1 252 ? -12.721 56.211 22.469 1.00 37.06 245 VAL A CA 1
ATOM 1877 C C . VAL A 1 252 ? -13.397 56.718 23.733 1.00 39.73 245 VAL A C 1
ATOM 1878 O O . VAL A 1 252 ? -14.512 56.303 24.009 1.00 40.26 245 VAL A O 1
ATOM 1882 N N . ARG A 1 253 ? -12.767 57.626 24.478 1.00 41.96 246 ARG A N 1
ATOM 1883 C CA . ARG A 1 253 ? -13.458 58.220 25.642 1.00 45.96 246 ARG A CA 1
ATOM 1884 C C . ARG A 1 253 ? -14.810 58.856 25.224 1.00 47.83 246 ARG A C 1
ATOM 1885 O O . ARG A 1 253 ? -15.785 58.753 25.974 1.00 48.91 246 ARG A O 1
ATOM 1893 N N . ALA A 1 254 ? -14.876 59.460 24.022 1.00 49.37 247 ALA A N 1
ATOM 1894 C CA . ALA A 1 254 ? -16.106 60.120 23.521 1.00 51.30 247 ALA A CA 1
ATOM 1895 C C . ALA A 1 254 ? -17.251 59.202 23.043 1.00 51.37 247 ALA A C 1
ATOM 1896 O O . ALA A 1 254 ? -18.358 59.697 22.740 1.00 52.73 247 ALA A O 1
ATOM 1898 N N . TYR A 1 255 ? -16.992 57.891 22.962 1.00 49.54 248 TYR A N 1
ATOM 1899 C CA . TYR A 1 255 ? -18.035 56.883 22.749 1.00 49.09 248 TYR A CA 1
ATOM 1900 C C . TYR A 1 255 ? -18.973 56.675 23.960 1.00 51.18 248 TYR A C 1
ATOM 1901 O O . TYR A 1 255 ? -20.050 56.096 23.810 1.00 51.82 248 TYR A O 1
ATOM 1910 N N . PHE A 1 256 ? -18.554 57.098 25.152 1.00 52.00 249 PHE A N 1
ATOM 1911 C CA . PHE A 1 256 ? -19.285 56.802 26.391 1.00 53.51 249 PHE A CA 1
ATOM 1912 C C . PHE A 1 256 ? -20.073 58.030 26.853 1.00 57.16 249 PHE A C 1
ATOM 1913 O O . PHE A 1 256 ? -20.339 58.971 26.096 1.00 59.41 249 PHE A O 1
#

Nearest PDB structures (foldseek):
  3tqd-assembly1_A-2  TM=1.003E+00  e=8.829E-52  Coxiella burnetii
  3k8d-assembly1_A  TM=9.458E-01  e=2.824E-32  Escherichia coli
  3oam-assembly2_D  TM=9.060E-01  e=1.817E-32  Vibrio cholerae O1 biovar El Tor str. N16961
  3jtj-assembly1_A-2  TM=8.740E-01  e=9.345E-32  Yersinia pestis CO92
  3pol-assembly1_A  TM=8.603E-01  e=9.815E-28  Acinetobacter baumannii ATCC 17978

Secondary structure (DSSP, 8-state):
--EEEEE-----TTGGG--BTTB--HHHHHHHHHTT-SEEEEE-S-HHHHHHHHHTT-EE---TT--SHHHHHHHHHHHTT--TT-EEEEE-TT-----HHHHHHHHHHHHH---EEEEEEE---HHHHT-TTSPEEEE-TTS-EEEEESS-SS--TTTTT-GGG---SS--EEEEEEEEEEHHHHHHHHHSPP-TTT----TTHHHHHTT-----B-SS------SSHHHHHHHHTT-

Foldseek 3Di:
DAEEEEEAEQDVHHQQQDDFPHGGLVLLQVLRVVLVHPAYEYFYPDPVNVVRCVVVPHHYDDDPVQPDLLSRVLRVCVVVPPDQQHKYKYAYSQFNFDHSPVSNVQSVVPVVDDFKAFEKEDDFDPVQLCQLPWKKFDADPQAKTPDIASHNPPDDPPPVVPVVPDTRDVHIITTHPMMMGRSNVSVVLVVFDDDPVCCSVPRVVSCVVVVHIYGYYDPDDRDHGDDDPVRSVVSSVVD

B-factor: mean 39.65, std 13.17, range [12.67, 95.69]

Sequence (239 aa):
EFRVIIPARFDLPGKALVDIAGKPIQHVYESAIKSGAEEVVIATDDKRIRQVAEDFGAVVCTSSDHQSGTERIAEAAVALGFEDDEIIVCLQGDEPLIPPDAIRKLAEDLDEHDKVASLCTPITEVDELFNPHSTKVVLNRRNYALYFSHAPIPWGRDTFSDKENLQLNGSHYRHVGIYAYRVGFLEEYLSWDACPAEKEALEQLRILWHGGRIHVVAKSKCPPGVDTEEDLERVRAYF

InterPro domains:
  IPR003329 Acylneuraminate cytidylyltransferase [PF02348] (5-223)
  IPR004528 3-deoxy-D-manno-octulosonate cytidylyltransferase [MF_00057] (1-249)
  IPR004528 3-deoxy-D-manno-octulosonate cytidylyltransferase [TIGR00466] (1-243)
  IPR004528 3-deoxy-D-manno-octulosonate cytidylyltransferase [cd02517] (5-248)
  IPR029044 Nucleotide-diphospho-sugar transferases [G3DSA:3.90.550.10] (1-249)
  IPR029044 Nucleotide-diphospho-sugar transferases [SSF53448] (4-249)

Radius of gyration: 17.59 Å; Cα contacts (8 Å, |Δi|>4): 467; chains: 1; bounding box: 34×42×54 Å

Organism: Coxiella burnetii (strain RSA 493 / Nine Mile phase I) (NCBI:txid227377)

CATH classification: 3.90.550.10

Solvent-accessible surface area: 11994 Å² total